Protein AF-A0A7S4I863-F1 (afdb_monomer_lite)

Radius of gyration: 29.03 Å; chains: 1; bounding box: 110×61×67 Å

Foldseek 3Di:
DVVVVCVVVVVLLVVVVVVCPPPDDPVLSVLLVVLVVVLVVLLLVLLLVLLVVLVVVVVVCVVVVNLVPDDQDPQLDSLLSSLLSLVLCLPQLLVQLVVLLVVVLVVQVVDPPGHRLNARSPLFADQDPVPSDTDGDDPVSSVVSSVVSSVSSNVSSVVSVVVSSVVCVVCVNVSSVSSSVLRVPQPDPVSSVVSSCCSVPVVSVVSVSVSVVVVCVVNVVPPVVVVVVVVVVVVVVPPDPPPPPPDDDDDDDDDDDD

Sequence (258 aa):
IQGTECVVIGFLLLAIWYREKPRRHPVQFCADNSKSIVLALTTHSLVIVITAALGDVTNAHCDAGGSGGVSLHPGAQPCDWYLVTFLMDDLVGVPLTLVLYVASARLAARVASLEPLSRVGDYEARRDSATGMQPPSSNGQRVLRWAAQVTHWIGCALVARALETGLLFALLHPLMRVANGLGWWACTSGEVLAKQWINLMVLPIGLDAIQFTVQNYVFDGREWAHDGEQASKRSSANTEPIILETSAASTAAPIAEQ

Secondary structure (DSSP, 8-state):
-HHHHHHHHHHHHHHHHHHHTTSS-HHHHHHHHHHHHHHHHHHHHHHHHHHHHHHHHHHHHHHTTTTTT-PPPTT--HHHHHHHHHHHIIIIIHHHHHHHHHHHHHHHTTSTT------TT--SPPPPTTT---PPPPHHHHHHHHHHHHHHHHHHHHHHHHHHHHHHHHTHHHHHHHHHHHHTT--SHHHHHHHHHIIIIIHHHHHHHHHHHHHHHHHHT-THHHHHHHHHHHHHHT--------------------

pLDDT: mean 74.08, std 15.99, range [38.97, 95.5]

InterPro domains:
  IPR022127 Store-operated calcium entry regulator STIMATE/YPL162C [PF12400] (79-216)
  IPR022127 Store-operated calcium entry regulator STIMATE/YPL162C [PTHR31735] (8-235)

Organism: NCBI:txid72548

Structure (mmCIF, N/CA/C/O backbone):
data_AF-A0A7S4I863-F1
#
_entry.id   AF-A0A7S4I863-F1
#
loop_
_atom_site.group_PDB
_atom_site.id
_atom_site.type_symbol
_atom_site.label_atom_id
_atom_site.label_alt_id
_atom_site.label_comp_id
_atom_site.label_asym_id
_atom_site.label_entity_id
_atom_site.label_seq_id
_atom_site.pdbx_PDB_ins_code
_atom_site.Cartn_x
_atom_site.Cartn_y
_atom_site.Cartn_z
_atom_site.occupancy
_atom_site.B_iso_or_equiv
_atom_site.auth_seq_id
_atom_site.auth_comp_id
_atom_site.auth_asym_id
_atom_site.auth_atom_id
_atom_site.pdbx_PDB_model_num
ATOM 1 N N . ILE A 1 1 ? 9.624 22.096 -2.465 1.00 48.84 1 ILE A N 1
ATOM 2 C CA . ILE A 1 1 ? 9.010 20.756 -2.617 1.00 48.84 1 ILE A CA 1
ATOM 3 C C . ILE A 1 1 ? 8.253 20.386 -1.336 1.00 48.84 1 ILE A C 1
ATOM 5 O O . ILE A 1 1 ? 7.035 20.363 -1.392 1.00 48.84 1 ILE A O 1
ATOM 9 N N . GLN A 1 2 ? 8.905 20.330 -0.165 1.00 44.44 2 GLN A N 1
ATOM 10 C CA . GLN A 1 2 ? 8.240 20.054 1.131 1.00 44.44 2 GLN A CA 1
ATOM 11 C C . GLN A 1 2 ? 7.040 20.965 1.493 1.00 44.44 2 GLN A C 1
ATOM 13 O O . GLN A 1 2 ? 6.123 20.534 2.181 1.00 44.44 2 GLN A O 1
ATOM 18 N N . GLY A 1 3 ? 7.012 22.225 1.038 1.00 48.16 3 GLY A N 1
ATOM 19 C CA . GLY A 1 3 ? 5.908 23.148 1.348 1.00 48.16 3 GLY A CA 1
ATOM 20 C C . GLY A 1 3 ? 4.604 22.860 0.594 1.00 48.16 3 GLY A C 1
ATOM 21 O O . GLY A 1 3 ? 3.525 23.029 1.152 1.00 48.16 3 GLY A O 1
ATOM 22 N N . THR A 1 4 ? 4.682 22.410 -0.659 1.00 51.03 4 THR A N 1
ATOM 23 C CA . THR A 1 4 ? 3.504 22.165 -1.507 1.00 51.03 4 THR A CA 1
ATOM 24 C C . THR A 1 4 ? 2.797 20.863 -1.135 1.00 51.03 4 THR A C 1
ATOM 26 O O . THR A 1 4 ? 1.571 20.806 -1.147 1.00 51.03 4 THR A O 1
ATOM 29 N N . GLU A 1 5 ? 3.555 19.843 -0.734 1.00 53.47 5 GLU A N 1
ATOM 30 C CA . GLU A 1 5 ? 3.038 18.537 -0.300 1.00 53.47 5 GLU A CA 1
ATOM 31 C C . GLU A 1 5 ? 2.184 18.663 0.967 1.00 53.47 5 GLU A C 1
ATOM 33 O O . GLU A 1 5 ? 1.054 18.180 1.007 1.00 53.47 5 GLU A O 1
ATOM 38 N N . CYS A 1 6 ? 2.665 19.414 1.964 1.00 60.03 6 CYS A N 1
ATOM 39 C CA . CYS A 1 6 ? 1.913 19.693 3.188 1.00 60.03 6 CYS A CA 1
ATOM 40 C C . CYS A 1 6 ? 0.589 20.424 2.917 1.00 60.03 6 CYS A C 1
ATOM 42 O O . CYS A 1 6 ? -0.403 20.172 3.599 1.00 60.03 6 CYS A O 1
ATOM 44 N N . VAL A 1 7 ? 0.553 21.311 1.916 1.00 65.06 7 VAL A N 1
ATOM 45 C CA . VAL A 1 7 ? -0.662 22.052 1.540 1.00 65.06 7 VAL A CA 1
ATOM 46 C C . VAL A 1 7 ? -1.674 21.140 0.848 1.00 65.06 7 VAL A C 1
ATOM 48 O O . VAL A 1 7 ? -2.856 21.206 1.175 1.00 65.06 7 VAL A O 1
ATOM 51 N N . VAL A 1 8 ? -1.235 20.263 -0.060 1.00 65.75 8 VAL A 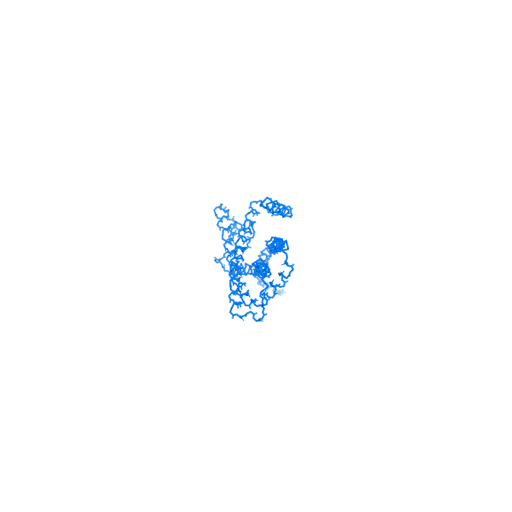N 1
ATOM 52 C CA . VAL A 1 8 ? -2.124 19.309 -0.747 1.00 65.75 8 VAL A CA 1
ATOM 53 C C . VAL A 1 8 ? -2.681 18.279 0.234 1.00 65.75 8 VAL A C 1
ATOM 55 O O . VAL A 1 8 ? -3.893 18.067 0.267 1.00 65.75 8 VAL A O 1
ATOM 58 N N . ILE A 1 9 ? -1.829 17.699 1.085 1.00 65.69 9 ILE A N 1
ATOM 59 C CA . ILE A 1 9 ? -2.253 16.765 2.138 1.00 65.69 9 ILE A CA 1
ATOM 60 C C . ILE A 1 9 ? -3.209 17.470 3.105 1.00 65.69 9 ILE A C 1
ATOM 62 O O . ILE A 1 9 ? -4.282 16.949 3.401 1.00 65.69 9 ILE A O 1
ATOM 66 N N . GLY A 1 10 ? -2.867 18.683 3.550 1.00 69.56 10 GLY A N 1
ATOM 67 C CA . GLY A 1 10 ? -3.720 19.484 4.424 1.00 69.56 10 GLY A CA 1
ATOM 68 C C . GLY A 1 10 ? -5.087 19.778 3.805 1.00 69.56 10 GLY A C 1
ATOM 69 O O . GLY A 1 10 ? -6.104 19.624 4.475 1.00 69.56 10 GLY A O 1
ATOM 70 N N . PHE A 1 11 ? -5.133 20.136 2.519 1.00 73.88 11 PHE A N 1
ATOM 71 C CA . PHE A 1 11 ? -6.377 20.395 1.797 1.00 73.88 11 PHE A CA 1
ATOM 72 C C . PHE A 1 11 ? -7.223 19.129 1.617 1.00 73.88 11 PHE A C 1
ATOM 74 O O . PHE A 1 11 ? -8.431 19.175 1.840 1.00 73.88 11 PHE A O 1
ATOM 81 N N . LEU A 1 12 ? -6.608 17.992 1.276 1.00 67.69 12 LEU A N 1
ATOM 82 C CA . LEU A 1 12 ? -7.297 16.703 1.167 1.00 67.69 12 LEU A CA 1
ATOM 83 C C . LEU A 1 12 ? -7.882 16.264 2.511 1.00 67.69 12 LEU A C 1
ATOM 85 O O . LEU A 1 12 ? -9.059 15.916 2.575 1.00 67.69 12 LEU A O 1
ATOM 89 N N . LEU A 1 13 ? -7.107 16.356 3.596 1.00 68.31 13 LEU A N 1
ATOM 90 C CA . LEU A 1 13 ? -7.588 16.060 4.947 1.00 68.31 13 LEU A CA 1
ATOM 91 C C . LEU A 1 13 ? -8.742 16.986 5.348 1.00 68.31 13 LEU A C 1
ATOM 93 O O . LEU A 1 13 ? -9.721 16.527 5.933 1.00 68.31 13 LEU A O 1
ATOM 97 N N . LEU A 1 14 ? -8.666 18.273 4.993 1.00 70.19 14 LEU A N 1
ATOM 98 C CA . LEU A 1 14 ? -9.734 19.238 5.252 1.00 70.19 14 LEU A CA 1
ATOM 99 C C . LEU A 1 14 ? -10.999 18.927 4.435 1.00 70.19 14 LEU A C 1
ATOM 101 O O . LEU A 1 14 ? -12.107 19.034 4.958 1.00 70.19 14 LEU A O 1
ATOM 105 N N . ALA A 1 15 ? -10.847 18.524 3.172 1.00 71.00 15 ALA A N 1
ATOM 106 C CA . ALA A 1 15 ? -11.950 18.150 2.291 1.00 71.00 15 ALA A CA 1
ATOM 107 C C . ALA A 1 15 ? -12.639 16.858 2.757 1.00 71.00 15 ALA A C 1
ATOM 109 O O . ALA A 1 15 ? -13.870 16.801 2.798 1.00 71.00 15 ALA A O 1
ATOM 110 N N . ILE A 1 16 ? -11.862 15.850 3.169 1.00 68.06 16 ILE A N 1
ATOM 111 C CA . ILE A 1 16 ? -12.370 14.612 3.779 1.00 68.06 16 ILE A CA 1
ATOM 112 C C . ILE A 1 16 ? -13.119 14.949 5.071 1.00 68.06 16 ILE A C 1
ATOM 114 O O . ILE A 1 16 ? -14.281 14.578 5.221 1.00 68.06 16 ILE A O 1
ATOM 118 N N . TRP A 1 17 ? -12.510 15.743 5.955 1.00 66.19 17 TRP A N 1
ATOM 119 C CA . TRP A 1 17 ? -13.142 16.205 7.192 1.00 66.19 17 TRP A CA 1
ATOM 120 C C . TRP A 1 17 ? -14.466 16.939 6.943 1.00 66.19 17 TRP A C 1
ATOM 122 O O . TRP A 1 17 ? -15.450 16.724 7.653 1.00 66.19 17 TRP A O 1
ATOM 132 N N . TYR A 1 18 ? -14.516 17.797 5.922 1.00 68.56 18 TYR A N 1
ATOM 133 C CA . TYR A 1 18 ? -15.726 18.538 5.577 1.00 68.56 18 TYR A CA 1
ATOM 134 C C . TYR A 1 18 ? -16.838 17.621 5.049 1.00 68.56 18 TYR A C 1
ATOM 136 O O . TYR A 1 18 ? -18.003 17.847 5.370 1.00 68.56 18 TYR A O 1
ATOM 144 N N . ARG A 1 19 ? -16.500 16.561 4.298 1.00 66.69 19 ARG A N 1
ATOM 145 C CA . ARG A 1 19 ? -17.476 15.548 3.853 1.00 66.69 19 ARG A CA 1
ATOM 146 C C . ARG A 1 19 ? -17.923 14.603 4.968 1.00 66.69 19 ARG A C 1
ATOM 148 O O . ARG A 1 19 ? -19.040 14.100 4.899 1.00 66.69 19 ARG A O 1
ATOM 155 N N . GLU A 1 20 ? -17.086 14.359 5.973 1.00 60.72 20 GLU A N 1
ATOM 156 C CA . GLU A 1 20 ? -17.402 13.447 7.079 1.00 60.72 20 GLU A CA 1
ATOM 157 C C . GLU A 1 20 ? -18.235 14.089 8.203 1.00 60.72 20 GLU A C 1
ATOM 159 O O . GLU A 1 20 ? -18.825 13.367 9.012 1.00 60.72 20 GLU A O 1
ATOM 164 N N . LYS A 1 21 ? -18.358 15.423 8.281 1.00 52.28 21 LYS A N 1
ATOM 165 C CA . LYS A 1 21 ? -19.246 16.059 9.273 1.00 52.28 21 LYS A CA 1
ATOM 166 C C . LYS A 1 21 ? -20.723 15.740 8.974 1.00 52.28 21 LYS A C 1
ATOM 168 O O . LYS A 1 21 ? -21.161 15.981 7.852 1.00 52.28 21 LYS A O 1
ATOM 173 N N . PRO A 1 22 ? -21.516 15.248 9.956 1.00 50.59 22 PRO A N 1
ATOM 174 C CA . PRO A 1 22 ? -21.317 15.337 11.413 1.00 50.59 22 PRO A CA 1
ATOM 175 C C . PRO A 1 22 ? -20.879 14.028 12.124 1.00 50.59 22 PRO A C 1
ATOM 177 O O . PRO A 1 22 ? -21.170 13.858 13.304 1.00 50.59 22 PRO A O 1
ATOM 180 N N . ARG A 1 23 ? -20.216 13.073 11.458 1.00 60.78 23 ARG A N 1
ATOM 181 C CA . ARG A 1 23 ? -20.154 11.672 11.930 1.00 60.78 23 ARG A CA 1
ATOM 182 C C . ARG A 1 23 ? -19.103 11.308 12.995 1.00 60.78 23 ARG A C 1
ATOM 184 O O . ARG A 1 23 ? -19.318 10.308 13.674 1.00 60.78 23 ARG A O 1
ATOM 191 N N . ARG A 1 24 ? -17.984 12.032 13.168 1.00 65.12 24 ARG A N 1
ATOM 192 C CA . ARG A 1 24 ? -16.883 11.620 14.084 1.00 65.12 24 ARG A CA 1
ATOM 193 C C . ARG A 1 24 ? -16.336 12.766 14.942 1.00 65.12 24 ARG A C 1
ATOM 195 O O . ARG A 1 24 ? -16.217 13.900 14.480 1.00 65.12 24 ARG A O 1
ATOM 202 N N . HIS A 1 25 ? -15.967 12.467 16.194 1.00 76.88 25 HIS A N 1
ATOM 203 C CA . HIS A 1 25 ? -15.313 13.436 17.084 1.00 76.88 25 HIS A CA 1
ATOM 204 C C . HIS A 1 25 ? -13.873 13.722 16.599 1.00 76.88 25 HIS A C 1
ATOM 206 O O . HIS A 1 25 ? -13.193 12.778 16.186 1.00 76.88 25 HIS A O 1
ATOM 212 N N . PRO A 1 26 ? -13.351 14.966 16.692 1.00 76.81 26 PRO A N 1
ATOM 213 C CA . PRO A 1 26 ? -12.028 15.325 16.160 1.00 76.81 26 PRO A CA 1
ATOM 214 C C . PRO A 1 26 ? -10.889 14.412 16.627 1.00 76.81 26 PRO A C 1
ATOM 216 O O . PRO A 1 26 ? -10.020 14.041 15.849 1.00 76.81 26 PRO A O 1
ATOM 219 N N . VAL A 1 27 ? -10.920 13.996 17.896 1.00 79.06 27 VAL A N 1
ATOM 220 C CA . VAL A 1 27 ? -9.897 13.108 18.475 1.00 79.06 27 VAL A CA 1
ATOM 221 C C . VAL A 1 27 ? -9.907 11.720 17.825 1.00 79.06 27 VAL A C 1
ATOM 223 O O . VAL A 1 27 ? -8.843 11.183 17.534 1.00 79.06 27 VAL A O 1
ATOM 226 N N . GLN A 1 28 ? -11.089 11.151 17.566 1.00 76.44 28 GLN A N 1
ATOM 227 C CA . GLN A 1 28 ? -11.211 9.851 16.897 1.00 76.44 28 GLN A CA 1
ATOM 228 C C . GLN A 1 28 ? -10.751 9.949 15.446 1.00 76.44 28 GLN A C 1
ATOM 230 O O . GLN A 1 28 ? -9.980 9.111 15.000 1.00 76.44 28 GLN A O 1
ATOM 235 N N . PHE A 1 29 ? -11.142 11.022 14.754 1.00 78.25 29 PHE A N 1
ATOM 236 C CA . PHE A 1 29 ? -10.685 11.295 13.397 1.00 78.25 29 PHE A CA 1
ATOM 237 C C . PHE A 1 29 ? -9.157 11.369 13.321 1.00 78.25 29 PHE A C 1
ATOM 239 O O . PHE A 1 29 ? -8.556 10.670 12.510 1.00 78.25 29 PHE A O 1
ATOM 246 N N . CYS A 1 30 ? -8.506 12.144 14.194 1.00 81.75 30 CYS A N 1
ATOM 247 C CA . CYS A 1 30 ? -7.044 12.207 14.234 1.00 81.75 30 CYS A CA 1
ATOM 248 C C . CYS A 1 30 ? -6.416 10.840 14.535 1.00 81.75 30 CYS A C 1
ATOM 250 O O . CYS A 1 30 ? -5.430 10.468 13.903 1.00 81.75 30 CYS A O 1
ATOM 252 N N . ALA A 1 31 ? -6.986 10.086 15.478 1.00 82.50 31 ALA A N 1
ATOM 253 C CA . ALA A 1 31 ? -6.484 8.771 15.852 1.00 82.50 31 ALA A CA 1
ATOM 254 C C . ALA A 1 31 ? -6.656 7.726 14.738 1.00 82.50 31 ALA A C 1
ATOM 256 O O . ALA A 1 31 ? -5.796 6.869 14.594 1.00 82.50 31 ALA A O 1
ATOM 257 N N . ASP A 1 32 ? -7.725 7.778 13.944 1.00 78.19 32 ASP A N 1
ATOM 258 C CA . ASP A 1 32 ? -7.927 6.868 12.813 1.00 78.19 32 ASP A CA 1
ATOM 259 C C . ASP A 1 32 ? -7.026 7.239 11.628 1.00 78.19 32 ASP A C 1
ATOM 261 O O . ASP A 1 32 ? -6.348 6.372 11.079 1.00 78.19 32 ASP A O 1
ATOM 265 N N . ASN A 1 33 ? -6.921 8.531 11.299 1.00 80.56 33 ASN A N 1
ATOM 266 C CA . ASN A 1 33 ? -6.020 9.002 10.244 1.00 80.56 33 ASN A CA 1
ATOM 267 C C . ASN A 1 33 ? -4.548 8.729 10.579 1.00 80.56 33 ASN A C 1
ATOM 269 O O . ASN A 1 33 ? -3.763 8.423 9.683 1.00 80.56 33 ASN A O 1
ATOM 273 N N . SER A 1 34 ? -4.155 8.777 11.857 1.00 84.44 34 SER A N 1
ATOM 274 C CA . SER A 1 34 ? -2.783 8.438 12.241 1.00 84.44 34 SER A CA 1
ATOM 275 C C . SER A 1 34 ? -2.441 6.968 11.975 1.00 84.44 34 SER A C 1
ATOM 277 O O . SER A 1 34 ? -1.302 6.684 11.613 1.00 84.44 34 SER A O 1
ATOM 279 N N . LYS A 1 35 ? -3.407 6.037 12.054 1.00 84.25 35 LYS A N 1
ATOM 280 C CA . LYS A 1 35 ? -3.190 4.627 11.663 1.00 84.25 35 LYS A CA 1
ATOM 281 C C . LYS A 1 35 ? -2.897 4.522 10.173 1.00 84.25 35 LYS A C 1
ATOM 283 O O . LYS A 1 35 ? -1.951 3.841 9.788 1.00 84.25 35 LYS A O 1
ATOM 288 N N . SER A 1 36 ? -3.677 5.230 9.358 1.00 80.75 36 SER A N 1
ATOM 289 C CA . SER A 1 36 ? -3.503 5.291 7.906 1.00 80.75 36 SER A CA 1
ATOM 290 C C . SER A 1 36 ? -2.137 5.858 7.522 1.00 80.75 36 SER A C 1
ATOM 292 O O . SER A 1 36 ? -1.472 5.305 6.653 1.00 80.75 36 SER A O 1
ATOM 294 N N . ILE A 1 37 ? -1.671 6.900 8.221 1.00 83.19 37 ILE A N 1
ATOM 295 C CA . ILE A 1 37 ? -0.328 7.467 8.025 1.00 83.19 37 ILE A CA 1
ATOM 296 C C . ILE A 1 37 ? 0.756 6.445 8.383 1.00 83.19 37 ILE A C 1
ATOM 298 O O . ILE A 1 37 ? 1.669 6.222 7.594 1.00 83.19 37 ILE A O 1
ATOM 302 N N . VAL A 1 38 ? 0.664 5.801 9.553 1.00 87.81 38 VAL A N 1
ATOM 303 C CA . VAL A 1 38 ? 1.650 4.792 9.982 1.00 87.81 38 VAL A CA 1
ATOM 304 C C . VAL A 1 38 ? 1.704 3.625 8.994 1.00 87.81 38 VAL A C 1
ATOM 306 O O . VAL A 1 38 ? 2.787 3.155 8.640 1.00 87.81 38 VAL A O 1
ATOM 309 N N . LEU A 1 39 ? 0.545 3.174 8.515 1.00 85.25 39 LEU A N 1
ATOM 310 C CA . LEU A 1 39 ? 0.458 2.134 7.501 1.00 85.25 39 LEU A CA 1
ATOM 311 C C . LEU A 1 39 ? 1.095 2.566 6.180 1.00 85.25 39 LEU A C 1
ATOM 313 O O . LEU A 1 39 ? 1.881 1.802 5.622 1.00 85.25 39 LEU A O 1
ATOM 317 N N . ALA A 1 40 ? 0.769 3.763 5.687 1.00 82.62 40 ALA A N 1
ATOM 318 C CA . ALA A 1 40 ? 1.332 4.296 4.453 1.00 82.62 40 ALA A CA 1
ATOM 319 C C . ALA A 1 40 ? 2.860 4.361 4.554 1.00 82.62 40 ALA A C 1
ATOM 321 O O . ALA A 1 40 ? 3.553 3.783 3.728 1.00 82.62 40 ALA A O 1
ATOM 322 N N . LEU A 1 41 ? 3.401 4.932 5.635 1.00 85.38 41 LEU A N 1
ATOM 323 C CA . LEU A 1 41 ? 4.849 4.970 5.868 1.00 85.38 41 LEU A CA 1
ATOM 324 C C . LEU A 1 41 ? 5.478 3.571 5.869 1.00 85.38 41 LEU A C 1
ATOM 326 O O . LEU A 1 41 ? 6.536 3.367 5.276 1.00 85.38 41 LEU A O 1
ATOM 330 N N . THR A 1 42 ? 4.824 2.602 6.512 1.00 87.62 42 THR A N 1
ATOM 331 C CA . THR A 1 42 ? 5.318 1.220 6.586 1.00 87.62 42 THR A CA 1
ATOM 332 C C . THR A 1 42 ? 5.322 0.554 5.210 1.00 87.62 42 THR A C 1
ATOM 334 O O . THR A 1 42 ? 6.330 -0.012 4.799 1.00 87.62 42 THR A O 1
ATOM 337 N N . THR A 1 43 ? 4.206 0.630 4.488 1.00 85.88 43 THR A N 1
ATOM 338 C CA . THR A 1 43 ? 4.031 -0.012 3.176 1.00 85.88 43 THR A CA 1
ATOM 339 C C . THR A 1 43 ? 4.924 0.618 2.116 1.00 85.88 43 THR A C 1
ATOM 341 O O . THR A 1 43 ? 5.654 -0.107 1.451 1.00 85.88 43 THR A O 1
ATOM 344 N N . HIS A 1 44 ? 4.997 1.948 2.048 1.00 83.38 44 HIS A N 1
ATOM 345 C CA . HIS A 1 44 ? 5.908 2.651 1.142 1.00 83.38 44 HIS A CA 1
ATOM 346 C C . HIS A 1 44 ? 7.378 2.313 1.416 1.00 83.38 44 HIS A C 1
ATOM 348 O O . HIS A 1 44 ? 8.140 2.063 0.484 1.00 83.38 44 HIS A O 1
ATOM 354 N N . SER A 1 45 ? 7.781 2.226 2.689 1.00 86.50 45 SER A N 1
ATOM 355 C CA . SER A 1 45 ? 9.147 1.809 3.044 1.00 86.50 45 SER A CA 1
ATOM 356 C C . SER A 1 45 ? 9.450 0.384 2.569 1.00 86.50 45 SER A C 1
ATOM 358 O O . SER A 1 45 ? 10.538 0.123 2.058 1.00 86.50 45 SER A O 1
ATOM 360 N N . LEU A 1 46 ? 8.488 -0.535 2.697 1.00 87.38 46 LEU A N 1
ATOM 361 C CA . LEU A 1 46 ? 8.627 -1.906 2.203 1.00 87.38 46 LEU A CA 1
ATOM 362 C C . LEU A 1 46 ? 8.710 -1.953 0.677 1.00 87.38 46 LEU A C 1
ATOM 364 O O . LEU A 1 46 ? 9.584 -2.640 0.160 1.00 87.38 46 LEU A O 1
ATOM 368 N N . VAL A 1 47 ? 7.870 -1.198 -0.035 1.00 86.69 47 VAL A N 1
ATOM 369 C CA . VAL A 1 47 ? 7.907 -1.098 -1.503 1.00 86.69 47 VAL A CA 1
ATOM 370 C C . VAL A 1 47 ? 9.275 -0.623 -1.978 1.00 86.69 47 VAL A C 1
ATOM 372 O O . VAL A 1 47 ? 9.822 -1.205 -2.911 1.00 86.69 47 VAL A O 1
ATOM 375 N N . ILE A 1 48 ? 9.871 0.376 -1.320 1.00 85.25 48 ILE A N 1
ATOM 376 C CA . ILE A 1 48 ? 11.222 0.858 -1.647 1.00 85.25 48 ILE A CA 1
ATOM 377 C C . ILE A 1 48 ? 12.256 -0.265 -1.482 1.00 85.25 48 ILE A C 1
ATOM 379 O O . ILE A 1 48 ? 13.063 -0.494 -2.384 1.00 85.25 48 ILE A O 1
ATOM 383 N N . VAL A 1 49 ? 12.221 -0.987 -0.358 1.00 88.31 49 VAL A N 1
ATOM 384 C CA . VAL A 1 49 ? 13.154 -2.093 -0.081 1.00 88.31 49 VAL A CA 1
ATOM 385 C C . VAL A 1 49 ? 12.979 -3.239 -1.081 1.00 88.31 49 VAL A C 1
ATOM 387 O O . VAL A 1 49 ? 13.965 -3.730 -1.629 1.00 88.31 49 VAL A O 1
ATOM 390 N N . ILE A 1 50 ? 11.736 -3.642 -1.357 1.00 87.81 50 ILE A N 1
ATOM 391 C CA . ILE A 1 50 ? 11.404 -4.700 -2.321 1.00 87.81 50 ILE A CA 1
ATOM 392 C C . ILE A 1 50 ? 11.841 -4.290 -3.729 1.00 87.81 50 ILE A C 1
ATOM 394 O O . ILE A 1 50 ? 12.453 -5.090 -4.429 1.00 87.81 50 ILE A O 1
ATOM 398 N N . THR A 1 51 ? 11.596 -3.039 -4.123 1.00 85.50 51 THR A N 1
ATOM 399 C CA . THR A 1 51 ? 12.018 -2.493 -5.420 1.00 85.50 51 THR A CA 1
ATOM 400 C C . THR A 1 51 ? 13.535 -2.557 -5.578 1.00 85.50 51 THR A C 1
ATOM 402 O O . THR A 1 51 ? 14.019 -2.998 -6.618 1.00 85.50 51 THR A O 1
ATOM 405 N N . ALA A 1 52 ? 14.291 -2.141 -4.556 1.00 84.88 52 ALA A N 1
ATOM 406 C CA . ALA A 1 52 ? 15.750 -2.201 -4.587 1.00 84.88 52 ALA A CA 1
ATOM 407 C C . ALA A 1 52 ? 16.245 -3.649 -4.740 1.00 84.88 52 ALA A C 1
ATOM 409 O O . ALA A 1 52 ? 17.033 -3.939 -5.638 1.00 84.88 52 ALA A O 1
ATOM 410 N N . ALA A 1 53 ? 15.703 -4.572 -3.938 1.00 85.62 53 ALA A N 1
ATOM 411 C CA . ALA A 1 53 ? 16.052 -5.989 -4.010 1.00 85.62 53 ALA A CA 1
ATOM 412 C C . ALA A 1 53 ? 15.685 -6.624 -5.365 1.00 85.62 53 ALA A C 1
ATOM 414 O O . ALA A 1 53 ? 16.465 -7.395 -5.921 1.00 85.62 53 ALA A O 1
ATOM 415 N N . LEU A 1 54 ? 14.517 -6.292 -5.927 1.00 83.06 54 LEU A N 1
ATOM 416 C CA . LEU A 1 54 ? 14.103 -6.752 -7.255 1.00 83.06 54 LEU A CA 1
ATOM 417 C C . LEU A 1 54 ? 15.003 -6.196 -8.355 1.00 83.06 54 LEU A C 1
ATOM 419 O O . LEU A 1 54 ? 15.317 -6.926 -9.293 1.00 83.06 54 LEU A O 1
ATOM 423 N N . GLY A 1 55 ? 15.440 -4.942 -8.240 1.00 79.00 55 GLY A N 1
ATOM 424 C CA . GLY A 1 55 ? 16.409 -4.346 -9.154 1.00 79.00 55 GLY A CA 1
ATOM 425 C C . GLY A 1 55 ? 17.711 -5.145 -9.190 1.00 79.00 55 GLY A C 1
ATOM 426 O O . GLY A 1 55 ? 18.147 -5.556 -10.266 1.00 79.00 55 GLY A O 1
ATOM 427 N N . ASP A 1 56 ? 18.274 -5.448 -8.020 1.00 82.44 56 ASP A N 1
ATOM 428 C CA . ASP A 1 56 ? 19.505 -6.235 -7.898 1.00 82.44 56 ASP A CA 1
ATOM 429 C C . ASP A 1 56 ? 19.344 -7.650 -8.471 1.00 82.44 56 ASP A C 1
ATOM 431 O O . ASP A 1 56 ? 20.179 -8.104 -9.258 1.00 82.44 56 ASP A O 1
ATOM 435 N N . VAL A 1 57 ? 18.242 -8.336 -8.144 1.00 83.38 57 VAL A N 1
ATOM 436 C CA . VAL A 1 57 ? 17.960 -9.682 -8.672 1.00 83.38 57 VAL A CA 1
ATOM 437 C C . VAL A 1 57 ? 17.760 -9.658 -10.186 1.00 83.38 57 VAL A C 1
ATOM 439 O O . VAL A 1 57 ? 18.267 -10.534 -10.883 1.00 83.38 57 VAL A O 1
ATOM 442 N N . THR A 1 58 ? 17.056 -8.658 -10.716 1.00 80.25 58 THR A N 1
ATOM 443 C CA . THR A 1 58 ? 16.818 -8.534 -12.160 1.00 80.25 58 THR A CA 1
ATOM 444 C C . THR A 1 58 ? 18.125 -8.302 -12.909 1.00 80.25 58 THR A C 1
ATOM 446 O O . THR A 1 58 ? 18.348 -8.937 -13.940 1.00 80.25 58 THR A O 1
ATOM 449 N N . ASN A 1 59 ? 19.000 -7.437 -12.389 1.00 77.81 59 ASN A N 1
ATOM 450 C CA . ASN A 1 59 ? 20.316 -7.186 -12.973 1.00 77.81 59 ASN A CA 1
ATOM 451 C C . ASN A 1 59 ? 21.154 -8.469 -12.992 1.00 77.81 59 ASN A C 1
ATOM 453 O O . ASN A 1 59 ? 21.607 -8.884 -14.056 1.00 77.81 59 ASN A O 1
ATOM 457 N N . ALA A 1 60 ? 21.248 -9.168 -11.856 1.00 80.75 60 ALA A N 1
ATOM 458 C CA . ALA A 1 60 ? 21.967 -10.437 -11.768 1.00 80.75 60 ALA A CA 1
ATOM 459 C C . ALA A 1 60 ? 21.402 -11.507 -12.724 1.00 80.75 60 ALA A C 1
ATOM 461 O O . ALA A 1 60 ? 22.154 -12.249 -13.357 1.00 80.75 60 ALA A O 1
ATOM 462 N N . HIS A 1 61 ? 20.075 -11.574 -12.869 1.00 79.81 61 HIS A N 1
ATOM 463 C CA . HIS A 1 61 ? 19.406 -12.502 -13.785 1.00 79.81 61 HIS A CA 1
ATOM 464 C C . HIS A 1 61 ? 19.682 -12.173 -15.258 1.00 79.81 61 HIS A C 1
ATOM 466 O O . HIS A 1 61 ? 19.834 -13.078 -16.081 1.00 79.81 61 HIS A O 1
ATOM 472 N N . CYS A 1 62 ? 19.779 -10.886 -15.602 1.00 76.25 62 CYS A N 1
ATOM 473 C CA . CYS A 1 62 ? 20.157 -10.443 -16.943 1.00 76.25 62 CYS A CA 1
ATOM 474 C C . CYS A 1 62 ? 21.626 -10.746 -17.252 1.00 76.25 62 CYS A C 1
ATOM 476 O O . CYS A 1 62 ? 21.910 -11.273 -18.329 1.00 76.25 62 CYS A O 1
ATOM 478 N N . ASP A 1 63 ? 22.529 -10.491 -16.305 1.00 78.56 63 ASP A N 1
ATOM 479 C CA . ASP A 1 63 ? 23.965 -10.764 -16.444 1.00 78.56 63 ASP A CA 1
ATOM 480 C C . ASP A 1 63 ? 24.248 -12.262 -16.623 1.00 78.56 63 ASP A C 1
ATOM 482 O O . ASP A 1 63 ? 25.127 -12.654 -17.390 1.00 78.56 63 ASP A O 1
ATOM 486 N N . ALA A 1 64 ? 23.449 -13.121 -15.984 1.00 79.12 64 ALA A N 1
ATOM 487 C CA . ALA A 1 64 ? 23.513 -14.572 -16.149 1.00 79.12 64 ALA A CA 1
ATOM 488 C C . ALA A 1 64 ? 22.941 -15.079 -17.494 1.00 79.12 64 ALA A C 1
ATOM 490 O O . ALA A 1 64 ? 22.871 -16.289 -17.715 1.00 79.12 64 ALA A O 1
ATOM 491 N N . GLY A 1 65 ? 22.488 -14.190 -18.387 1.00 74.31 65 GLY A N 1
ATOM 492 C CA . GLY A 1 65 ? 21.836 -14.553 -19.652 1.00 74.31 65 GLY A CA 1
ATOM 493 C C . GLY A 1 65 ? 20.419 -15.117 -19.480 1.00 74.31 65 GLY A C 1
ATOM 494 O O . GLY A 1 65 ? 19.816 -15.596 -20.441 1.00 74.31 65 GLY A O 1
ATOM 495 N N . GLY A 1 66 ? 19.865 -15.045 -18.267 1.00 70.81 66 GLY A N 1
ATOM 496 C CA . GLY A 1 66 ? 18.554 -15.576 -17.905 1.00 70.81 66 GLY A CA 1
ATOM 497 C C . GLY A 1 66 ? 17.380 -14.738 -18.405 1.00 70.81 66 GLY A C 1
ATOM 498 O O . GLY A 1 66 ? 16.239 -15.162 -18.268 1.00 70.81 66 GLY A O 1
ATOM 499 N N . SER A 1 67 ? 17.618 -13.578 -19.026 1.00 66.12 67 SER A N 1
ATOM 500 C CA . SER A 1 67 ? 16.569 -12.622 -19.412 1.00 66.12 67 SER A CA 1
ATOM 501 C C . SER A 1 67 ? 15.598 -13.116 -20.496 1.00 66.12 67 SER A C 1
ATOM 503 O O . SER A 1 67 ? 14.627 -12.426 -20.814 1.00 66.12 67 SER A O 1
ATOM 505 N N . GLY A 1 68 ? 15.824 -14.302 -21.073 1.00 63.69 68 GLY A N 1
ATOM 506 C CA . GLY A 1 68 ? 14.957 -14.874 -22.105 1.00 63.69 68 GLY A CA 1
ATOM 507 C C . GLY A 1 68 ? 14.902 -14.016 -23.373 1.00 63.69 68 GLY A C 1
ATOM 508 O O . GLY A 1 68 ? 13.856 -13.935 -24.015 1.00 63.69 68 GLY A O 1
ATOM 509 N N . GLY A 1 69 ? 16.004 -13.327 -23.694 1.00 61.06 69 GLY A N 1
ATOM 510 C CA . GLY A 1 69 ? 16.105 -12.414 -24.837 1.00 61.06 69 GLY A CA 1
ATOM 511 C C . GLY A 1 69 ? 15.586 -10.997 -24.573 1.00 61.06 69 GLY A C 1
ATOM 512 O O . GLY A 1 69 ? 15.530 -10.191 -25.498 1.00 61.06 69 GLY A O 1
ATOM 513 N N . VAL A 1 70 ? 15.209 -10.668 -23.332 1.00 59.72 70 VAL A N 1
ATOM 514 C CA . VAL A 1 70 ? 14.833 -9.304 -22.945 1.00 59.72 70 VAL A CA 1
ATOM 515 C C . VAL A 1 70 ? 16.088 -8.547 -22.520 1.00 59.72 70 VAL A C 1
ATOM 517 O O . VAL A 1 70 ? 16.558 -8.685 -21.394 1.00 59.72 70 VAL A O 1
ATOM 520 N N . SER A 1 71 ? 16.641 -7.726 -23.407 1.00 61.34 71 SER A N 1
ATOM 521 C CA . SER A 1 71 ? 17.639 -6.733 -23.003 1.00 61.34 71 SER A CA 1
ATOM 522 C C . SER A 1 71 ? 16.921 -5.627 -22.237 1.00 61.34 71 SER A C 1
ATOM 524 O O . SER A 1 71 ? 16.023 -4.986 -22.787 1.00 61.34 71 SER A O 1
ATOM 526 N N . LEU A 1 72 ? 17.271 -5.416 -20.965 1.00 61.22 72 LEU A N 1
ATOM 527 C CA . LEU A 1 72 ? 16.824 -4.223 -20.247 1.00 61.22 72 LEU A CA 1
ATOM 528 C C . LEU A 1 72 ? 17.253 -3.006 -21.060 1.00 61.22 72 LEU A C 1
ATOM 530 O O . LEU A 1 72 ? 18.406 -2.914 -21.490 1.00 61.22 72 LEU A O 1
ATOM 534 N N . HIS A 1 73 ? 16.322 -2.082 -21.300 1.00 59.25 73 HIS A N 1
ATOM 535 C CA . HIS A 1 73 ? 16.715 -0.816 -21.898 1.00 59.25 73 HIS A CA 1
ATOM 536 C C . HIS A 1 73 ? 17.763 -0.196 -20.961 1.00 59.25 73 HIS A C 1
ATOM 538 O O . HIS A 1 73 ? 17.539 -0.199 -19.750 1.00 59.25 73 HIS A O 1
ATOM 544 N N . PRO A 1 74 ? 18.860 0.402 -21.451 1.00 53.44 74 PRO A N 1
ATOM 545 C CA . PRO A 1 74 ? 19.820 1.103 -20.588 1.00 53.44 74 PRO A CA 1
ATOM 546 C C . PRO A 1 74 ? 19.196 2.264 -19.775 1.00 53.44 74 PRO A C 1
ATOM 548 O O . PRO A 1 74 ? 19.872 2.891 -18.966 1.00 53.44 74 PRO A O 1
ATOM 551 N N . GLY A 1 75 ? 17.900 2.546 -19.981 1.00 48.66 75 GLY A N 1
ATOM 552 C CA . GLY A 1 75 ? 17.072 3.489 -19.229 1.00 48.66 75 GLY A CA 1
ATOM 553 C C . GLY A 1 75 ? 15.871 2.863 -18.501 1.00 48.66 75 GLY A C 1
ATOM 554 O O . GLY A 1 75 ? 15.006 3.621 -18.060 1.00 48.66 75 GLY A O 1
ATOM 555 N N . ALA A 1 76 ? 15.795 1.529 -18.377 1.00 55.56 76 ALA A N 1
ATOM 556 C CA . ALA A 1 76 ? 14.917 0.855 -17.418 1.00 55.56 76 ALA A CA 1
ATOM 557 C C . ALA A 1 76 ? 15.466 1.162 -16.022 1.00 55.56 76 ALA A C 1
ATOM 559 O O . ALA A 1 76 ? 16.312 0.458 -15.472 1.00 55.56 76 ALA A O 1
ATOM 560 N N . GLN A 1 77 ? 15.092 2.334 -15.528 1.00 66.38 77 GLN A N 1
ATOM 561 C CA . GLN A 1 77 ? 15.663 2.911 -14.328 1.00 66.38 77 GLN A CA 1
ATOM 562 C C . GLN A 1 77 ? 14.949 2.328 -13.105 1.00 66.38 77 GLN A C 1
ATOM 564 O O . GLN A 1 77 ? 13.807 1.879 -13.213 1.00 66.38 77 GLN A O 1
ATOM 569 N N . PRO A 1 78 ? 15.562 2.382 -11.913 1.00 73.75 78 PRO A N 1
ATOM 570 C CA . PRO A 1 78 ? 14.910 1.994 -10.660 1.00 73.75 78 PRO A CA 1
ATOM 571 C C . PRO A 1 78 ? 13.505 2.598 -10.465 1.00 73.75 78 PRO A C 1
ATOM 573 O O . PRO A 1 78 ? 12.666 2.000 -9.800 1.00 73.75 78 PRO A O 1
ATOM 576 N N . CYS A 1 79 ? 13.210 3.748 -11.089 1.00 77.81 79 CYS A N 1
ATOM 577 C CA . CYS A 1 79 ? 11.884 4.369 -11.073 1.00 77.81 79 CYS A CA 1
ATOM 578 C C . CYS A 1 79 ? 10.798 3.606 -11.860 1.00 77.81 79 CYS A C 1
ATOM 580 O O . CYS A 1 79 ? 9.620 3.759 -11.547 1.00 77.81 79 CYS A O 1
ATOM 582 N N . ASP A 1 80 ? 11.149 2.790 -12.860 1.00 83.81 80 ASP A N 1
ATOM 583 C CA . ASP A 1 80 ? 10.196 1.924 -13.570 1.00 83.81 80 ASP A CA 1
ATOM 584 C C . ASP A 1 80 ? 9.805 0.733 -12.708 1.00 83.81 80 ASP A C 1
ATOM 586 O O . ASP A 1 80 ? 8.624 0.428 -12.556 1.00 83.81 80 ASP A O 1
ATOM 590 N N . TRP A 1 81 ? 10.802 0.098 -12.090 1.00 84.94 81 TRP A N 1
ATOM 591 C CA . TRP A 1 81 ? 10.579 -0.983 -11.135 1.00 84.94 81 TRP A CA 1
ATOM 592 C C . TRP A 1 81 ? 9.818 -0.513 -9.904 1.00 84.94 81 TRP A C 1
ATOM 594 O O . TRP A 1 81 ? 8.960 -1.247 -9.417 1.00 84.94 81 TRP A O 1
ATOM 604 N N . TYR A 1 82 ? 10.071 0.714 -9.445 1.00 86.75 82 TYR A N 1
ATOM 605 C CA . TYR A 1 82 ? 9.274 1.324 -8.387 1.00 86.75 82 TYR A CA 1
ATOM 606 C C . TYR A 1 82 ? 7.807 1.421 -8.798 1.00 86.75 82 TYR A C 1
ATOM 608 O O . TYR A 1 82 ? 6.950 0.950 -8.061 1.00 86.75 82 TYR A O 1
ATOM 616 N N . LEU A 1 83 ? 7.511 1.957 -9.988 1.00 87.62 83 LEU A N 1
ATOM 617 C CA . LEU A 1 83 ? 6.131 2.071 -10.457 1.00 87.62 83 LEU A CA 1
ATOM 618 C C . LEU A 1 83 ? 5.468 0.697 -10.621 1.00 87.62 83 LEU A C 1
ATOM 620 O O . LEU A 1 83 ? 4.320 0.532 -10.230 1.00 87.62 83 LEU A O 1
ATOM 624 N N . VAL A 1 84 ? 6.172 -0.301 -11.162 1.00 89.94 84 VAL A N 1
ATOM 625 C CA . VAL A 1 84 ? 5.635 -1.668 -11.291 1.00 89.94 84 VAL A CA 1
ATOM 626 C C . VAL A 1 84 ? 5.335 -2.277 -9.925 1.00 89.94 84 VAL A C 1
ATOM 628 O O . VAL A 1 84 ? 4.256 -2.836 -9.733 1.00 89.94 84 VAL A O 1
ATOM 631 N N . THR A 1 85 ? 6.262 -2.149 -8.976 1.00 90.75 85 THR A N 1
ATOM 632 C CA . THR A 1 85 ? 6.077 -2.649 -7.607 1.00 90.75 85 THR A CA 1
ATOM 633 C C . THR A 1 85 ? 4.922 -1.918 -6.936 1.00 90.75 85 THR A C 1
ATOM 635 O O . THR A 1 85 ? 4.059 -2.558 -6.361 1.00 90.75 85 THR A O 1
ATOM 638 N N . PHE A 1 86 ? 4.837 -0.598 -7.095 1.00 89.81 86 PHE A N 1
ATOM 639 C CA . PHE A 1 86 ? 3.750 0.219 -6.564 1.00 89.81 86 PHE A CA 1
ATOM 640 C C . PHE A 1 86 ? 2.381 -0.152 -7.165 1.00 89.81 86 PHE A C 1
ATOM 642 O O . PHE A 1 86 ? 1.391 -0.255 -6.452 1.00 89.81 86 PHE A O 1
ATOM 649 N N . LEU A 1 87 ? 2.300 -0.398 -8.475 1.00 91.00 87 LEU A N 1
ATOM 650 C CA . LEU A 1 87 ? 1.056 -0.836 -9.117 1.00 91.00 87 LEU A CA 1
ATOM 651 C C . LEU A 1 87 ? 0.626 -2.223 -8.630 1.00 91.00 87 LEU A C 1
ATOM 653 O O . LEU A 1 87 ? -0.560 -2.461 -8.426 1.00 91.00 87 LEU A O 1
ATOM 657 N N . M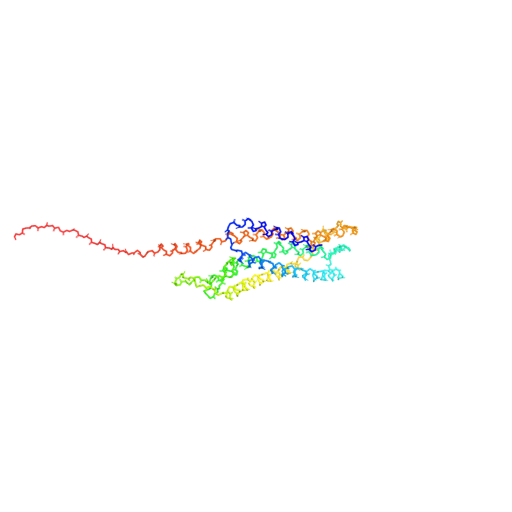ET A 1 88 ? 1.572 -3.145 -8.442 1.00 92.69 88 MET A N 1
ATOM 658 C CA . MET A 1 88 ? 1.289 -4.457 -7.849 1.00 92.69 88 MET A CA 1
ATOM 659 C C . MET A 1 88 ? 0.840 -4.331 -6.390 1.00 92.69 88 MET A C 1
ATOM 661 O O . MET A 1 88 ? -0.095 -5.020 -5.972 1.00 92.69 88 MET A O 1
ATOM 665 N N . ASP A 1 89 ? 1.446 -3.403 -5.658 1.00 90.56 89 ASP A N 1
ATOM 666 C CA . ASP A 1 89 ? 1.128 -3.091 -4.273 1.00 90.56 89 ASP A CA 1
ATOM 667 C C . ASP A 1 89 ? -0.323 -2.616 -4.146 1.00 90.56 89 ASP A C 1
ATOM 669 O O . ASP A 1 89 ? -1.074 -3.185 -3.349 1.00 90.56 89 ASP A O 1
ATOM 673 N N . ASP A 1 90 ? -0.741 -1.672 -4.988 1.00 89.12 90 ASP A N 1
ATOM 674 C CA . ASP A 1 90 ? -2.097 -1.118 -5.003 1.00 89.12 90 ASP A CA 1
ATOM 675 C C . ASP A 1 90 ? -3.138 -2.125 -5.535 1.00 89.12 90 ASP A C 1
ATOM 677 O O . ASP A 1 90 ? -4.210 -2.302 -4.955 1.00 89.12 90 ASP A O 1
ATOM 681 N N . LEU A 1 91 ? -2.819 -2.865 -6.606 1.00 90.75 91 LEU A N 1
ATOM 682 C CA . LEU A 1 91 ? -3.765 -3.790 -7.250 1.00 90.75 91 LEU A CA 1
ATOM 683 C C . LEU A 1 91 ? -3.927 -5.127 -6.527 1.00 90.75 91 LEU A C 1
ATOM 685 O O . LEU A 1 91 ? -4.989 -5.746 -6.611 1.00 90.75 91 LEU A O 1
ATOM 689 N N . VAL A 1 92 ? -2.879 -5.617 -5.867 1.00 92.94 92 VAL A N 1
ATOM 690 C CA . VAL A 1 92 ? -2.870 -6.948 -5.248 1.00 92.94 92 VAL A CA 1
ATOM 691 C C . VAL A 1 92 ? -2.702 -6.834 -3.748 1.00 92.94 92 VAL A C 1
ATOM 693 O O . VAL A 1 92 ? -3.531 -7.352 -2.995 1.00 92.94 92 VAL A O 1
ATOM 696 N N . GLY A 1 93 ? -1.643 -6.175 -3.291 1.00 92.56 93 GLY A N 1
ATOM 697 C CA . GLY A 1 93 ? -1.295 -6.233 -1.881 1.00 92.56 93 GLY A CA 1
ATOM 698 C C . GLY A 1 93 ? -2.222 -5.401 -0.985 1.00 92.56 93 GLY A C 1
ATOM 699 O O . GLY A 1 93 ? -2.525 -5.841 0.127 1.00 92.56 93 GLY A O 1
ATOM 700 N N . VAL A 1 94 ? -2.796 -4.288 -1.455 1.00 89.62 94 VAL A N 1
ATOM 701 C CA . VAL A 1 94 ? -3.825 -3.542 -0.712 1.00 89.62 94 VAL A CA 1
ATOM 702 C C . VAL A 1 94 ? -5.126 -4.345 -0.590 1.00 89.62 94 VAL A C 1
ATOM 704 O O . VAL A 1 94 ? -5.576 -4.549 0.545 1.00 89.62 94 VAL A O 1
ATOM 707 N N . PRO A 1 95 ? -5.733 -4.874 -1.675 1.00 90.81 95 PRO A N 1
ATOM 708 C CA . PRO A 1 95 ? -6.875 -5.777 -1.559 1.00 90.81 95 PRO A CA 1
ATOM 709 C C . PRO A 1 95 ? -6.595 -6.977 -0.659 1.00 90.81 95 PRO A C 1
ATOM 711 O O . PRO A 1 95 ? -7.432 -7.329 0.172 1.00 90.81 95 PRO A O 1
ATOM 714 N N . LEU A 1 96 ? -5.405 -7.573 -0.761 1.00 93.94 96 LEU A N 1
ATOM 715 C CA . LEU A 1 96 ? -5.003 -8.688 0.087 1.00 93.94 96 LEU A CA 1
ATOM 716 C C . LEU A 1 96 ? -4.915 -8.279 1.563 1.00 93.94 96 LEU A C 1
ATOM 718 O O . LEU A 1 96 ? -5.430 -8.993 2.422 1.00 93.94 96 LEU A O 1
ATOM 722 N N . THR A 1 97 ? -4.354 -7.105 1.861 1.00 92.12 97 THR A N 1
ATOM 723 C CA . THR A 1 97 ? -4.325 -6.528 3.215 1.00 92.12 97 THR A CA 1
ATOM 724 C C . THR A 1 97 ? -5.740 -6.367 3.762 1.00 92.12 97 THR A C 1
ATOM 726 O O . THR A 1 97 ? -6.015 -6.772 4.892 1.00 92.12 97 THR A O 1
ATOM 729 N N . LEU A 1 98 ? -6.665 -5.835 2.957 1.00 88.44 98 LEU A N 1
ATOM 730 C CA . LEU A 1 98 ? -8.066 -5.675 3.347 1.00 88.44 98 LEU A CA 1
ATOM 731 C C . LEU A 1 98 ? -8.739 -7.022 3.610 1.00 88.44 98 LEU A C 1
ATOM 733 O O . LEU A 1 98 ? -9.405 -7.177 4.634 1.00 88.44 98 LEU A O 1
ATOM 737 N N . VAL A 1 99 ? -8.552 -8.005 2.725 1.00 90.88 99 VAL A N 1
ATOM 738 C CA . VAL A 1 99 ? -9.099 -9.359 2.887 1.00 90.88 99 VAL A CA 1
ATOM 739 C C . VAL A 1 99 ? -8.573 -10.001 4.165 1.00 90.88 99 VAL A C 1
ATOM 741 O O . VAL A 1 99 ? -9.377 -10.501 4.953 1.00 90.88 99 VAL A O 1
ATOM 744 N N . LEU A 1 100 ? -7.260 -9.946 4.409 1.00 92.25 100 LEU A N 1
ATOM 745 C CA . LEU A 1 100 ? -6.638 -10.479 5.622 1.00 92.25 100 LEU A CA 1
ATOM 746 C C . LEU A 1 100 ? -7.189 -9.797 6.871 1.00 92.25 100 LEU A C 1
ATOM 748 O O . LEU A 1 100 ? -7.600 -10.487 7.799 1.00 92.25 100 LEU A O 1
ATOM 752 N N . TYR A 1 101 ? -7.294 -8.469 6.854 1.00 87.94 101 TYR A N 1
ATOM 753 C CA . TYR A 1 101 ? -7.831 -7.688 7.964 1.00 87.94 101 TYR A CA 1
ATOM 754 C C . TYR A 1 101 ? -9.306 -8.006 8.257 1.00 87.94 101 TYR A C 1
ATOM 756 O O . TYR A 1 101 ? -9.723 -8.096 9.412 1.00 87.94 101 TYR A O 1
ATOM 764 N N . VAL A 1 102 ? -10.129 -8.210 7.221 1.00 85.12 102 VAL A N 1
ATOM 765 C CA . VAL A 1 102 ? -11.530 -8.639 7.380 1.00 85.12 102 VAL A CA 1
ATOM 766 C C . VAL A 1 102 ? -11.606 -10.069 7.908 1.00 85.12 102 VAL A C 1
ATOM 768 O O . VAL A 1 102 ? -12.424 -10.364 8.783 1.00 85.12 102 VAL A O 1
ATOM 771 N N . ALA A 1 103 ? -10.799 -10.969 7.352 1.00 89.06 103 ALA A N 1
ATOM 772 C CA . ALA A 1 103 ? -10.806 -12.381 7.697 1.00 89.06 103 ALA A CA 1
ATOM 773 C C . ALA A 1 103 ? -10.357 -12.596 9.146 1.00 89.06 103 ALA A C 1
ATOM 775 O O . ALA A 1 103 ? -11.061 -13.267 9.900 1.00 89.06 103 ALA A O 1
ATOM 776 N N . SER A 1 104 ? -9.256 -11.971 9.564 1.00 89.56 104 SER A N 1
ATOM 777 C CA . SER A 1 104 ? -8.747 -12.043 10.935 1.00 89.56 104 SER A CA 1
ATOM 778 C C . SER A 1 104 ? -9.766 -11.514 11.945 1.00 89.56 104 SER A C 1
ATOM 780 O O . SER A 1 104 ? -9.997 -12.141 12.976 1.00 89.56 104 SER A O 1
ATOM 782 N N .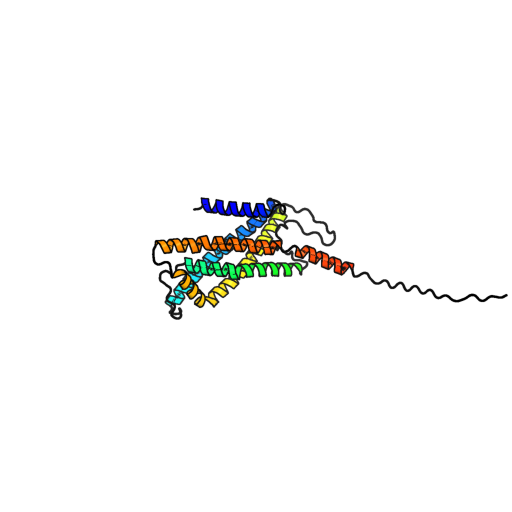 ALA A 1 105 ? -10.470 -10.429 11.617 1.00 83.62 105 ALA A N 1
ATOM 783 C CA . ALA A 1 105 ? -11.537 -9.889 12.451 1.00 83.62 105 ALA A CA 1
ATOM 784 C C . ALA A 1 105 ? -12.720 -10.851 12.602 1.00 83.62 105 ALA A C 1
ATOM 786 O O . ALA A 1 105 ? -13.241 -11.045 13.701 1.00 83.62 105 ALA A O 1
ATOM 787 N N . ARG A 1 106 ? -13.147 -11.472 11.495 1.00 84.50 106 ARG A N 1
ATOM 788 C CA . ARG A 1 106 ? -14.226 -12.470 11.495 1.00 84.50 106 ARG A CA 1
ATOM 789 C C . ARG A 1 106 ? -13.840 -13.717 12.282 1.00 84.50 106 ARG A C 1
ATOM 791 O O . ARG A 1 106 ? -14.696 -14.286 12.950 1.00 84.50 106 ARG A O 1
ATOM 798 N N . LEU A 1 107 ? -12.579 -14.134 12.207 1.00 84.75 107 LEU A N 1
ATOM 799 C CA . LEU A 1 107 ? -12.055 -15.255 12.983 1.00 84.75 107 LEU A CA 1
ATOM 800 C C . LEU A 1 107 ? -12.012 -14.915 14.475 1.00 84.75 107 LEU A C 1
ATOM 802 O O . LEU A 1 107 ? -12.547 -15.675 15.276 1.00 84.75 107 LEU A O 1
ATOM 806 N N . ALA A 1 108 ? -11.479 -13.746 14.840 1.00 84.56 108 ALA A N 1
ATOM 807 C CA . ALA A 1 108 ? -11.451 -13.279 16.224 1.00 84.56 108 ALA A CA 1
ATOM 808 C C . ALA A 1 108 ? -12.862 -13.182 16.823 1.00 84.56 108 ALA A C 1
ATOM 810 O O . ALA A 1 108 ? -13.085 -13.621 17.942 1.00 84.56 108 ALA A O 1
ATOM 811 N N . ALA A 1 109 ? -13.849 -12.709 16.055 1.00 79.06 109 ALA A N 1
ATOM 812 C CA . ALA A 1 109 ? -15.237 -12.624 16.509 1.00 79.06 109 ALA A CA 1
ATOM 813 C C . ALA A 1 109 ? -15.878 -13.986 16.851 1.00 79.06 109 ALA A C 1
ATOM 815 O O . ALA A 1 109 ? -16.871 -14.016 17.574 1.00 79.06 109 ALA A O 1
ATOM 816 N N . ARG A 1 110 ? -15.336 -15.101 16.341 1.00 80.56 110 ARG A N 1
ATOM 817 C CA . ARG A 1 110 ? -15.812 -16.463 16.646 1.00 80.56 110 ARG A CA 1
ATOM 818 C C . ARG A 1 110 ? -15.171 -17.058 17.899 1.00 80.56 110 ARG A C 1
ATOM 820 O O . ARG A 1 110 ? -15.625 -18.096 18.367 1.00 80.56 110 ARG A O 1
ATOM 827 N N . VAL A 1 111 ? -14.118 -16.438 18.426 1.00 77.88 111 VAL A N 1
ATOM 828 C CA . VAL A 1 111 ? -13.353 -16.951 19.563 1.00 77.88 111 VAL A CA 1
ATOM 829 C C . VAL A 1 111 ? -13.628 -16.064 20.769 1.00 77.88 111 VAL A C 1
ATOM 831 O O . VAL A 1 111 ? -13.266 -14.895 20.777 1.00 77.88 111 VAL A O 1
ATOM 834 N N . ALA A 1 112 ? -14.255 -16.620 21.808 1.00 72.00 112 ALA A N 1
ATOM 835 C CA . ALA A 1 112 ? -14.704 -15.851 22.973 1.00 72.00 112 ALA A CA 1
ATOM 836 C C . ALA A 1 112 ? -13.575 -15.087 23.695 1.00 72.00 112 ALA A C 1
ATOM 838 O O . ALA A 1 112 ? -13.826 -14.043 24.291 1.00 72.00 112 ALA A O 1
ATOM 839 N N . SER A 1 113 ? -12.338 -15.588 23.627 1.00 74.06 113 SER A N 1
ATOM 840 C CA . SER A 1 113 ? -11.158 -14.967 24.239 1.00 74.06 113 SER A CA 1
ATOM 841 C C . SER A 1 113 ? -10.465 -13.915 23.366 1.00 74.06 113 SER A C 1
ATOM 843 O O . SER A 1 113 ? -9.533 -13.271 23.845 1.00 74.06 113 SER A O 1
ATOM 845 N N . LEU A 1 114 ? -10.876 -13.733 22.105 1.00 74.38 114 LEU A N 1
ATOM 846 C CA . LEU A 1 114 ? -10.249 -12.790 21.180 1.00 74.38 114 LEU A CA 1
ATOM 847 C C . LEU A 1 114 ? -11.152 -11.586 20.909 1.00 74.38 114 LEU A C 1
ATOM 849 O O . LEU A 1 114 ? -12.362 -11.699 20.714 1.00 74.38 114 LEU A O 1
ATOM 853 N N . GLU A 1 115 ? -10.537 -10.407 20.849 1.00 73.81 115 GLU A N 1
ATOM 854 C CA . GLU A 1 115 ? -11.223 -9.169 20.496 1.00 73.81 115 GLU A CA 1
ATOM 855 C C . GLU A 1 115 ? -10.974 -8.833 19.014 1.00 73.81 115 GLU A C 1
ATOM 857 O O . GLU A 1 115 ? -9.821 -8.769 18.581 1.00 73.81 115 GLU A O 1
ATOM 862 N N . PRO A 1 116 ? -12.023 -8.606 18.202 1.00 74.56 116 PRO A N 1
ATOM 863 C CA . PRO A 1 116 ? -11.854 -8.159 16.828 1.00 74.56 116 PRO A CA 1
ATOM 864 C C . PRO A 1 116 ? -11.388 -6.698 16.808 1.00 74.56 116 PRO A C 1
ATOM 866 O O . PRO A 1 116 ? -12.159 -5.777 17.066 1.00 74.56 116 PRO A O 1
ATOM 869 N N . LEU A 1 117 ? -10.127 -6.487 16.437 1.00 76.81 117 LEU A N 1
ATOM 870 C CA . LEU A 1 117 ? -9.475 -5.172 16.385 1.00 76.81 117 LEU A CA 1
ATOM 871 C C . LEU A 1 117 ? -9.761 -4.395 15.085 1.00 76.81 117 LEU A C 1
ATOM 873 O O . LEU A 1 117 ? -8.973 -3.542 14.687 1.00 76.81 117 LEU A O 1
ATOM 877 N N . SER A 1 118 ? -10.850 -4.707 14.376 1.00 62.94 118 SER A N 1
ATOM 878 C CA . SER A 1 118 ? -11.072 -4.206 13.013 1.00 62.94 118 SER A CA 1
ATOM 879 C C . SER A 1 118 ? -11.924 -2.942 12.892 1.00 62.94 118 SER A C 1
ATOM 881 O O . SER A 1 118 ? -12.395 -2.629 11.798 1.00 62.94 118 SER A O 1
ATOM 883 N N . ARG A 1 119 ? -12.247 -2.290 14.013 1.00 65.94 119 ARG A N 1
ATOM 884 C CA . ARG A 1 119 ? -13.239 -1.211 14.055 1.00 65.94 119 ARG A CA 1
ATOM 885 C C . ARG A 1 119 ? -12.577 0.159 14.147 1.00 65.94 119 ARG A C 1
ATOM 887 O O . ARG A 1 119 ? -11.825 0.439 15.075 1.00 65.94 119 ARG A O 1
ATOM 894 N N . VAL A 1 120 ? -12.914 1.010 13.184 1.00 64.25 120 VAL A N 1
ATOM 895 C CA . VAL A 1 120 ? -12.590 2.442 13.161 1.00 64.25 120 VAL A CA 1
ATOM 896 C C . VAL A 1 120 ? -13.389 3.147 14.264 1.00 64.25 120 VAL A C 1
ATOM 898 O O . VAL A 1 120 ? -14.560 2.829 14.470 1.00 64.25 120 VAL A O 1
ATOM 901 N N . GLY A 1 121 ? -12.764 4.066 15.002 1.00 64.25 121 GLY A N 1
ATOM 902 C CA . GLY A 1 121 ? -13.423 4.850 16.056 1.00 64.25 121 GLY A CA 1
ATOM 903 C C . GLY A 1 121 ? -13.762 4.122 17.371 1.00 64.25 121 GLY A C 1
ATOM 904 O O . GLY A 1 121 ? -14.146 4.788 18.336 1.00 64.25 121 GLY A O 1
ATOM 905 N N . ASP A 1 122 ? -13.598 2.797 17.451 1.00 70.56 122 ASP A N 1
ATOM 906 C CA . ASP A 1 122 ? -13.898 2.000 18.651 1.00 70.56 122 ASP A CA 1
ATOM 907 C C . ASP A 1 122 ? -12.659 1.884 19.554 1.00 70.56 122 ASP A C 1
ATOM 909 O O . ASP A 1 122 ? -11.825 0.987 19.407 1.00 70.56 122 ASP A O 1
ATOM 913 N N . TYR A 1 123 ? -12.511 2.854 20.457 1.00 75.31 123 TYR A N 1
ATOM 914 C CA . TYR A 1 123 ? -11.419 2.916 21.440 1.00 75.31 123 TYR A CA 1
ATOM 915 C C . TYR A 1 123 ? -11.877 2.611 22.865 1.00 75.31 123 TYR A C 1
ATOM 917 O O . TYR A 1 123 ? -11.056 2.572 23.780 1.00 75.31 123 TYR A O 1
ATOM 925 N N . GLU A 1 124 ? -13.177 2.420 23.058 1.00 75.12 124 GLU A N 1
ATOM 926 C CA . GLU A 1 124 ? -13.765 2.132 24.358 1.00 75.12 124 GLU A CA 1
ATOM 927 C C . GLU A 1 124 ? -13.792 0.632 24.622 1.00 75.12 124 GLU A C 1
ATOM 929 O O . GLU A 1 124 ? -13.781 -0.170 23.694 1.00 75.12 124 GLU A O 1
ATOM 934 N N . ALA A 1 125 ? -13.851 0.246 25.894 1.00 68.12 125 ALA A N 1
ATOM 935 C CA . ALA A 1 125 ? -14.045 -1.121 26.341 1.00 68.12 125 ALA A CA 1
ATOM 936 C C . ALA A 1 125 ? -15.299 -1.726 25.706 1.00 68.12 125 ALA A C 1
ATOM 938 O O . ALA A 1 125 ? -16.284 -1.027 25.466 1.00 68.12 125 ALA A O 1
ATOM 939 N N . ARG A 1 126 ? -15.287 -3.038 25.456 1.00 68.88 126 ARG A N 1
ATOM 940 C CA . ARG A 1 126 ? -16.498 -3.739 25.020 1.00 68.88 126 ARG A CA 1
ATOM 941 C C . ARG A 1 126 ? -17.595 -3.595 26.071 1.00 68.88 126 ARG A C 1
ATOM 943 O O . ARG A 1 126 ? -17.319 -3.571 27.270 1.00 68.88 126 ARG A O 1
ATOM 950 N N . ARG A 1 127 ? -18.846 -3.573 25.608 1.00 70.25 127 ARG A N 1
ATOM 951 C CA . ARG A 1 127 ? -19.975 -3.843 26.498 1.00 70.25 127 ARG A CA 1
ATOM 952 C C . ARG A 1 127 ? -19.821 -5.246 27.060 1.00 70.25 127 ARG A C 1
ATOM 954 O O . ARG A 1 127 ? -19.563 -6.188 26.310 1.00 70.25 127 ARG A O 1
ATOM 961 N N . ASP A 1 128 ? -19.973 -5.358 28.366 1.00 66.12 128 ASP A N 1
ATOM 962 C CA . ASP A 1 128 ? -20.052 -6.644 29.037 1.00 66.12 128 ASP A CA 1
ATOM 963 C C . ASP A 1 128 ? -21.267 -7.412 28.491 1.00 66.12 128 ASP A C 1
ATOM 965 O O . ASP A 1 128 ? -22.373 -6.878 28.408 1.00 66.12 128 ASP A O 1
ATOM 969 N N . SER A 1 129 ? -21.055 -8.660 28.072 1.00 63.47 129 SER A N 1
ATOM 970 C CA . SER A 1 129 ? -22.102 -9.511 27.505 1.00 63.47 129 SER A CA 1
ATOM 971 C C . SER A 1 129 ? -23.195 -9.876 28.510 1.00 63.47 129 SER A C 1
ATOM 973 O O . SER A 1 129 ? -24.313 -10.160 28.093 1.00 63.47 129 SER A O 1
ATOM 975 N N . ALA A 1 130 ? -22.889 -9.878 29.811 1.00 68.31 130 ALA A N 1
ATOM 976 C CA . ALA A 1 130 ? -23.847 -10.197 30.864 1.00 68.31 130 ALA A CA 1
ATOM 977 C C . ALA A 1 130 ? -24.674 -8.974 31.285 1.00 68.31 130 ALA A C 1
ATOM 979 O O . ALA A 1 130 ? -25.884 -9.078 31.470 1.00 68.31 130 ALA A O 1
ATOM 980 N N . THR A 1 131 ? -24.035 -7.811 31.431 1.00 73.50 131 THR A N 1
ATOM 981 C CA . THR A 1 131 ? -24.691 -6.600 31.960 1.00 73.50 131 THR A CA 1
ATOM 982 C C . THR A 1 131 ? -25.100 -5.599 30.879 1.00 73.50 131 THR A C 1
ATOM 984 O O . THR A 1 131 ? -25.871 -4.680 31.147 1.00 73.50 131 THR A O 1
ATOM 987 N N . GLY A 1 132 ? -24.580 -5.730 29.656 1.00 73.12 132 GLY A N 1
ATOM 988 C CA . GLY A 1 132 ? -24.779 -4.780 28.559 1.00 73.12 132 GLY A CA 1
ATOM 989 C C . GLY A 1 132 ? -24.144 -3.405 28.794 1.00 73.12 132 GLY A C 1
ATOM 990 O O . GLY A 1 132 ? -24.226 -2.539 27.919 1.00 73.12 132 GLY A O 1
ATOM 991 N N . MET A 1 133 ? -23.508 -3.186 29.950 1.00 72.81 133 MET A N 1
ATOM 992 C CA . MET A 1 133 ? -22.885 -1.921 30.314 1.00 72.81 133 MET A CA 1
ATOM 993 C C . MET A 1 133 ? -21.491 -1.803 29.706 1.00 72.81 133 MET A C 1
ATOM 995 O O . MET A 1 133 ? -20.742 -2.775 29.612 1.00 72.81 133 MET A O 1
ATOM 999 N N . GLN A 1 134 ? -21.145 -0.585 29.294 1.00 75.25 134 GLN A N 1
ATOM 1000 C CA . GLN A 1 134 ? -19.822 -0.247 28.786 1.00 75.25 134 GLN A CA 1
ATOM 1001 C C . GLN A 1 134 ? -19.055 0.504 29.877 1.00 75.25 134 GLN A C 1
ATOM 1003 O O . GLN A 1 134 ? -19.428 1.640 30.184 1.00 75.25 134 GLN A O 1
ATOM 1008 N N . PRO A 1 135 ? -18.027 -0.097 30.500 1.00 76.69 135 PRO A N 1
ATOM 1009 C CA . PRO A 1 135 ? -17.241 0.622 31.486 1.00 76.69 135 PRO A CA 1
ATOM 1010 C C . PRO A 1 135 ? -16.447 1.744 30.792 1.00 76.69 135 PRO A C 1
ATOM 1012 O O . PRO A 1 135 ? -15.941 1.539 29.684 1.00 76.69 135 PRO A O 1
ATOM 1015 N N . PRO A 1 136 ? -16.327 2.930 31.412 1.00 77.56 136 PRO A N 1
ATOM 1016 C CA . PRO A 1 136 ? -15.526 4.011 30.855 1.00 77.56 136 PRO A CA 1
ATOM 1017 C C . PRO A 1 136 ? -14.061 3.576 30.770 1.00 77.56 136 PRO A C 1
ATOM 1019 O O . PRO A 1 136 ? -13.493 3.093 31.751 1.00 77.56 136 PRO A O 1
ATOM 1022 N N . SER A 1 137 ? -13.437 3.756 29.605 1.00 81.69 137 SER A N 1
ATOM 1023 C CA . SER A 1 137 ? -12.025 3.405 29.429 1.00 81.69 137 SER A CA 1
ATOM 1024 C C . SER A 1 137 ? -11.123 4.537 29.886 1.00 81.69 137 SER A C 1
ATOM 1026 O O . SER A 1 137 ? -11.360 5.709 29.582 1.00 81.69 137 SER A O 1
ATOM 1028 N N . SER A 1 138 ? -10.032 4.192 30.566 1.00 86.38 138 SER A N 1
ATOM 1029 C CA . SER A 1 138 ? -8.976 5.164 30.835 1.00 86.38 138 SER A CA 1
ATOM 1030 C C . SER A 1 138 ? -8.263 5.559 29.536 1.00 86.38 138 SER A C 1
ATOM 1032 O O . SER A 1 138 ? -8.232 4.804 28.560 1.00 86.38 138 SER A O 1
ATOM 1034 N N . ASN A 1 139 ? -7.620 6.731 29.522 1.00 85.38 139 ASN A N 1
ATOM 1035 C CA . ASN A 1 139 ? -6.828 7.161 28.364 1.00 85.38 139 ASN A CA 1
ATOM 1036 C C . ASN A 1 139 ? -5.732 6.142 28.002 1.00 85.38 139 ASN A C 1
ATOM 1038 O O . ASN A 1 139 ? -5.499 5.897 26.822 1.00 85.38 139 ASN A O 1
ATOM 1042 N N . GLY A 1 140 ? -5.113 5.493 28.995 1.00 86.19 140 GLY A N 1
ATOM 1043 C CA . GLY A 1 140 ? -4.118 4.443 28.757 1.00 86.19 140 GLY A CA 1
ATOM 1044 C C . GLY A 1 140 ? -4.698 3.223 28.035 1.00 86.19 140 GLY A C 1
ATOM 1045 O O . GLY A 1 140 ? -4.088 2.718 27.096 1.00 86.19 140 GLY A O 1
ATOM 1046 N N . GLN A 1 141 ? -5.907 2.789 28.404 1.00 85.44 141 GLN A N 1
ATOM 1047 C CA . GLN A 1 141 ? -6.593 1.677 27.732 1.00 85.44 141 GLN A CA 1
ATOM 1048 C C . GLN A 1 141 ? -6.970 2.022 26.287 1.00 85.44 141 GLN A C 1
ATOM 1050 O O . GLN A 1 141 ? -6.803 1.186 25.400 1.00 85.44 141 GLN A O 1
ATOM 1055 N N . ARG A 1 142 ? -7.417 3.259 26.033 1.00 85.25 142 ARG A N 1
ATOM 1056 C CA . ARG A 1 142 ? -7.706 3.754 24.676 1.00 85.25 142 ARG A CA 1
ATOM 1057 C C . ARG A 1 142 ? -6.457 3.750 23.792 1.00 85.25 142 ARG A C 1
ATOM 1059 O O . ARG A 1 142 ? -6.516 3.290 22.654 1.00 85.25 142 ARG A O 1
ATOM 1066 N N . VAL A 1 143 ? -5.319 4.209 24.322 1.00 87.19 143 VAL A N 1
ATOM 1067 C CA . VAL A 1 143 ? -4.027 4.201 23.610 1.00 87.19 143 VAL A CA 1
ATOM 1068 C C . VAL A 1 143 ? -3.561 2.774 23.330 1.00 87.19 143 VAL A C 1
ATOM 1070 O O . VAL A 1 143 ? -3.142 2.481 22.213 1.00 87.19 143 VAL A O 1
ATOM 1073 N N . LEU A 1 144 ? -3.677 1.868 24.304 1.00 88.06 144 LEU A N 1
ATOM 1074 C CA . LEU A 1 144 ? -3.312 0.464 24.115 1.00 88.06 144 LEU A CA 1
ATOM 1075 C C . LEU A 1 144 ? -4.175 -0.205 23.036 1.00 88.06 144 LEU A C 1
ATOM 1077 O O . LEU A 1 144 ? -3.648 -0.918 22.185 1.00 88.06 144 LEU A O 1
ATOM 1081 N N . ARG A 1 145 ? -5.487 0.067 23.025 1.00 86.94 145 ARG A N 1
ATOM 1082 C CA . ARG A 1 145 ? -6.402 -0.399 21.972 1.00 86.94 145 ARG A CA 1
ATOM 1083 C C . ARG A 1 145 ? -6.015 0.160 20.608 1.00 86.94 145 ARG A C 1
ATOM 1085 O O . ARG A 1 145 ? -5.911 -0.609 19.657 1.00 86.94 145 ARG A O 1
ATOM 1092 N N . TRP A 1 146 ? -5.745 1.463 20.510 1.00 88.31 146 TRP A N 1
ATOM 1093 C CA . TRP A 1 146 ? -5.249 2.077 19.275 1.00 88.31 146 TRP A CA 1
ATOM 1094 C C . TRP A 1 146 ? -3.970 1.383 18.782 1.00 88.31 146 TRP A C 1
ATOM 1096 O O . TRP A 1 146 ? -3.905 0.973 17.626 1.00 88.31 146 TRP A O 1
ATOM 1106 N N . ALA A 1 147 ? -2.995 1.160 19.667 1.00 89.81 147 ALA A N 1
ATOM 1107 C CA . ALA A 1 147 ? -1.733 0.505 19.331 1.00 89.81 147 ALA A CA 1
ATOM 1108 C C . ALA A 1 147 ? -1.924 -0.956 18.893 1.00 89.81 147 ALA A C 1
ATOM 1110 O O . ALA A 1 147 ? -1.266 -1.413 17.956 1.00 89.81 147 ALA A O 1
ATOM 1111 N N . ALA A 1 148 ? -2.850 -1.685 19.521 1.00 89.12 148 ALA A N 1
ATOM 1112 C CA . ALA A 1 148 ? -3.207 -3.041 19.120 1.00 89.12 148 ALA A CA 1
ATOM 1113 C C . ALA A 1 148 ? -3.855 -3.062 17.727 1.00 89.12 148 ALA A C 1
ATOM 1115 O O . ALA A 1 148 ? -3.497 -3.896 16.899 1.00 89.12 148 ALA A O 1
ATOM 1116 N N . GLN A 1 149 ? -4.759 -2.120 17.434 1.00 88.88 149 GLN A N 1
ATOM 1117 C CA . GLN A 1 149 ? -5.371 -1.983 16.109 1.00 88.88 149 GLN A CA 1
ATOM 1118 C C . GLN A 1 149 ? -4.328 -1.650 15.035 1.00 88.88 149 GLN A C 1
ATOM 1120 O O . GLN A 1 149 ? -4.348 -2.266 13.971 1.00 88.88 149 GLN A O 1
ATOM 1125 N N . VAL A 1 150 ? -3.392 -0.737 15.322 1.00 90.38 150 VAL A N 1
ATOM 1126 C CA . VAL A 1 150 ? -2.266 -0.412 14.429 1.00 90.38 150 VAL A CA 1
ATOM 1127 C C . VAL A 1 150 ? -1.388 -1.637 14.195 1.00 90.38 150 VAL A C 1
ATOM 1129 O O . VAL A 1 150 ? -1.126 -1.985 13.050 1.00 90.38 150 VAL A O 1
ATOM 1132 N N . THR A 1 151 ? -0.985 -2.333 15.259 1.00 91.25 151 THR A N 1
ATOM 1133 C CA . THR A 1 151 ? -0.159 -3.547 15.166 1.00 91.25 151 THR A CA 1
ATOM 1134 C C . THR A 1 151 ? -0.852 -4.633 14.348 1.00 91.25 151 THR A C 1
ATOM 1136 O O . THR A 1 151 ? -0.233 -5.243 13.483 1.00 91.25 151 THR A O 1
ATOM 1139 N N . HIS A 1 152 ? -2.147 -4.856 14.580 1.00 90.62 152 HIS A N 1
ATOM 1140 C CA . HIS A 1 152 ? -2.938 -5.811 13.811 1.00 90.62 152 HIS A CA 1
ATOM 1141 C C . HIS A 1 152 ? -2.981 -5.437 12.324 1.00 90.62 152 HIS A C 1
ATOM 1143 O O . HIS A 1 152 ? -2.809 -6.301 11.463 1.00 90.62 152 HIS A O 1
ATOM 1149 N N . TRP A 1 153 ? -3.162 -4.150 12.024 1.00 88.38 153 TRP A N 1
ATOM 1150 C CA . TRP A 1 153 ? -3.173 -3.654 10.655 1.00 88.38 153 TRP A CA 1
ATOM 1151 C C . TRP A 1 153 ? -1.821 -3.835 9.965 1.00 88.38 153 TRP A C 1
ATOM 1153 O O . TRP A 1 153 ? -1.760 -4.397 8.873 1.00 88.38 153 TRP A O 1
ATOM 1163 N N . ILE A 1 154 ? -0.734 -3.417 10.619 1.00 92.12 154 ILE A N 1
ATOM 1164 C CA . ILE A 1 154 ? 0.636 -3.596 10.125 1.00 92.12 154 ILE A CA 1
ATOM 1165 C C . ILE A 1 154 ? 0.928 -5.081 9.913 1.00 92.12 154 ILE A C 1
ATOM 1167 O O . ILE A 1 154 ? 1.460 -5.448 8.874 1.00 92.12 154 ILE A O 1
ATOM 1171 N N . GLY A 1 155 ? 0.535 -5.948 10.847 1.00 94.00 155 GLY A N 1
ATOM 1172 C CA . GLY A 1 155 ? 0.707 -7.393 10.716 1.00 94.00 155 GLY A CA 1
ATOM 1173 C C . GLY A 1 155 ? 0.017 -7.954 9.470 1.00 94.00 155 GLY A C 1
ATOM 1174 O O . GLY A 1 155 ? 0.636 -8.700 8.714 1.00 94.00 155 GLY A O 1
ATOM 1175 N N . CYS A 1 156 ? -1.230 -7.549 9.205 1.00 93.12 156 CYS A N 1
ATOM 1176 C CA . CYS A 1 156 ? -1.942 -7.942 7.983 1.00 93.12 156 CYS A CA 1
ATOM 1177 C C . CYS A 1 156 ? -1.230 -7.437 6.723 1.00 93.12 156 CYS A C 1
ATOM 1179 O O . CYS A 1 156 ? -1.085 -8.192 5.763 1.00 93.12 156 CYS A O 1
ATOM 1181 N N . ALA A 1 157 ? -0.755 -6.190 6.742 1.00 92.06 157 ALA A N 1
ATOM 1182 C CA . ALA A 1 157 ? -0.023 -5.606 5.627 1.00 92.06 157 ALA A CA 1
ATOM 1183 C C . ALA A 1 157 ? 1.294 -6.348 5.368 1.00 92.06 157 ALA A C 1
ATOM 1185 O O . ALA A 1 157 ? 1.574 -6.703 4.232 1.00 92.06 157 ALA A O 1
ATOM 1186 N N . LEU A 1 158 ? 2.070 -6.669 6.406 1.00 94.00 158 LEU A N 1
ATOM 1187 C CA . LEU A 1 158 ? 3.322 -7.419 6.276 1.00 94.00 158 LEU A CA 1
ATOM 1188 C C . LEU A 1 158 ? 3.104 -8.797 5.644 1.00 94.00 158 LEU A C 1
ATOM 1190 O O . LEU A 1 158 ? 3.848 -9.184 4.745 1.00 94.00 158 LEU A O 1
ATOM 1194 N N . VAL A 1 159 ? 2.065 -9.522 6.070 1.00 95.50 159 VAL A N 1
ATOM 1195 C CA . VAL A 1 159 ? 1.709 -10.816 5.468 1.00 95.50 159 VAL A CA 1
ATOM 1196 C C . VAL A 1 159 ? 1.296 -10.639 4.007 1.00 95.50 159 VAL A C 1
ATOM 1198 O O . VAL A 1 159 ? 1.750 -11.400 3.153 1.00 95.50 159 VAL A O 1
ATOM 1201 N N . ALA A 1 160 ? 0.488 -9.622 3.697 1.00 94.81 160 ALA A N 1
ATOM 1202 C CA . ALA A 1 160 ? 0.108 -9.319 2.321 1.00 94.81 160 ALA A CA 1
ATOM 1203 C C . ALA A 1 160 ? 1.331 -9.007 1.447 1.00 94.81 160 ALA A C 1
ATOM 1205 O O . ALA A 1 160 ? 1.461 -9.591 0.376 1.00 94.81 160 ALA A O 1
ATOM 1206 N N . ARG A 1 161 ? 2.262 -8.169 1.922 1.00 93.38 161 ARG A N 1
ATOM 1207 C CA . ARG A 1 161 ? 3.486 -7.820 1.182 1.00 93.38 161 ARG A CA 1
ATOM 1208 C C . ARG A 1 161 ? 4.428 -8.999 1.014 1.00 93.38 161 ARG A C 1
ATOM 1210 O O . ARG A 1 161 ? 5.063 -9.108 -0.027 1.00 93.38 161 ARG A O 1
ATOM 1217 N N . ALA A 1 162 ? 4.507 -9.910 1.981 1.00 93.12 162 ALA A N 1
ATOM 1218 C CA . ALA A 1 162 ? 5.286 -11.135 1.818 1.00 93.12 162 ALA A CA 1
ATOM 1219 C C . ALA A 1 162 ? 4.728 -12.011 0.681 1.00 93.12 162 ALA A C 1
ATOM 1221 O O . ALA A 1 162 ? 5.483 -12.489 -0.166 1.00 93.12 162 ALA A O 1
ATOM 1222 N N . LEU A 1 163 ? 3.402 -12.178 0.627 1.00 95.25 163 LEU A N 1
ATOM 1223 C CA . LEU A 1 163 ? 2.724 -12.919 -0.443 1.00 95.25 163 LEU A CA 1
ATOM 1224 C C . LEU A 1 163 ? 2.865 -12.217 -1.800 1.00 95.25 163 LEU A C 1
ATOM 1226 O O . LEU A 1 163 ? 3.168 -12.861 -2.803 1.00 95.25 163 LEU A O 1
ATOM 1230 N N . GLU A 1 164 ? 2.698 -10.898 -1.820 1.00 94.75 164 GLU A N 1
ATOM 1231 C CA . GLU A 1 164 ? 2.889 -10.059 -3.000 1.00 94.75 164 GLU A CA 1
ATOM 1232 C C . GLU A 1 164 ? 4.326 -10.132 -3.523 1.00 94.75 164 GLU A C 1
ATOM 1234 O O . GLU A 1 164 ? 4.534 -10.318 -4.715 1.00 94.75 164 GLU A O 1
ATOM 1239 N N . THR A 1 165 ? 5.323 -10.080 -2.638 1.00 92.44 165 THR A N 1
ATOM 1240 C CA . THR A 1 165 ? 6.738 -10.232 -3.000 1.00 92.44 165 THR A CA 1
ATOM 1241 C C . THR A 1 165 ? 6.977 -11.584 -3.664 1.00 92.44 165 THR A C 1
ATOM 1243 O O . THR A 1 165 ? 7.616 -11.656 -4.712 1.00 92.44 165 THR A O 1
ATOM 1246 N N . GLY A 1 166 ? 6.412 -12.663 -3.111 1.00 92.88 166 GLY A N 1
ATOM 1247 C CA . GLY A 1 166 ? 6.459 -13.982 -3.744 1.00 92.88 166 GLY A CA 1
ATOM 1248 C C . GLY A 1 166 ? 5.853 -13.979 -5.152 1.00 92.88 166 GLY A C 1
ATOM 1249 O O . GLY A 1 166 ? 6.421 -14.568 -6.072 1.00 92.88 166 GLY A O 1
ATOM 1250 N N . LEU A 1 167 ? 4.739 -13.267 -5.344 1.00 94.50 167 LEU A N 1
ATOM 1251 C CA . LEU A 1 167 ? 4.102 -13.109 -6.650 1.00 94.50 167 LEU A CA 1
ATOM 1252 C C . LEU A 1 167 ? 4.949 -12.268 -7.621 1.00 94.50 167 LEU A C 1
ATOM 1254 O O . LEU A 1 167 ? 5.058 -12.638 -8.788 1.00 94.50 167 LEU A O 1
ATOM 1258 N N . LEU A 1 168 ? 5.582 -11.189 -7.154 1.00 91.62 168 LEU A N 1
ATOM 1259 C CA . LEU A 1 168 ? 6.505 -10.365 -7.944 1.00 91.62 168 LEU A CA 1
ATOM 1260 C C . LEU A 1 168 ? 7.663 -11.208 -8.489 1.00 91.62 168 LEU A C 1
ATOM 1262 O O . LEU A 1 168 ? 7.961 -11.135 -9.679 1.00 91.62 168 LEU A O 1
ATOM 1266 N N . PHE A 1 169 ? 8.260 -12.069 -7.658 1.00 89.75 169 PHE A N 1
ATOM 1267 C CA . PHE A 1 169 ? 9.299 -13.001 -8.106 1.00 89.75 169 PHE A CA 1
ATOM 1268 C C . PHE A 1 169 ? 8.764 -14.053 -9.084 1.00 89.75 169 PHE A C 1
ATOM 1270 O O . PHE A 1 169 ? 9.407 -14.332 -10.096 1.00 89.75 169 PHE A O 1
ATOM 1277 N N . ALA A 1 170 ? 7.577 -14.612 -8.834 1.00 91.12 170 ALA A N 1
ATOM 1278 C CA . ALA A 1 170 ? 6.958 -15.577 -9.746 1.00 91.12 170 ALA A CA 1
ATOM 1279 C C . ALA A 1 170 ? 6.633 -14.965 -11.123 1.00 91.12 170 ALA A C 1
ATOM 1281 O O . ALA A 1 170 ? 6.675 -15.654 -12.142 1.00 91.12 170 ALA A O 1
ATOM 1282 N N . LEU A 1 171 ? 6.332 -13.665 -11.158 1.00 91.50 171 LEU A N 1
ATOM 1283 C CA . LEU A 1 171 ? 5.992 -12.904 -12.357 1.00 91.50 171 LEU A CA 1
ATOM 1284 C C . LEU A 1 171 ? 7.151 -12.037 -12.868 1.00 91.50 171 LEU A C 1
ATOM 1286 O O . LEU A 1 171 ? 6.928 -11.157 -13.698 1.00 91.50 171 LEU A O 1
ATOM 1290 N N . LEU A 1 172 ? 8.389 -12.289 -12.437 1.00 86.75 172 LEU A N 1
ATOM 1291 C CA . LEU A 1 172 ? 9.527 -11.422 -12.748 1.00 86.75 172 LEU A CA 1
ATOM 1292 C C . LEU A 1 172 ? 9.669 -11.159 -14.257 1.00 86.75 172 LEU A C 1
ATOM 1294 O O . LEU A 1 172 ? 9.743 -10.015 -14.694 1.00 86.75 172 LEU A O 1
ATOM 1298 N N . HIS A 1 173 ? 9.616 -12.214 -15.074 1.00 84.75 173 HIS A N 1
ATOM 1299 C CA . HIS A 1 173 ? 9.738 -12.112 -16.531 1.00 84.75 173 HIS A CA 1
ATOM 1300 C C . HIS A 1 173 ? 8.647 -11.278 -17.220 1.00 84.75 173 HIS A C 1
ATOM 1302 O O . HIS A 1 173 ? 8.990 -10.382 -17.998 1.00 84.75 173 HIS A O 1
ATOM 1308 N N . PRO A 1 174 ? 7.340 -11.546 -17.023 1.00 88.75 174 PRO A N 1
ATOM 1309 C CA . PRO A 1 174 ? 6.312 -10.694 -17.609 1.00 88.75 174 PRO A CA 1
ATOM 1310 C C . PRO A 1 174 ? 6.390 -9.256 -17.078 1.00 88.75 174 PRO A C 1
ATOM 1312 O O . PRO A 1 174 ? 6.214 -8.325 -17.862 1.00 88.75 174 PRO A O 1
ATOM 1315 N N . LEU A 1 175 ? 6.737 -9.053 -15.803 1.00 88.06 175 LEU A N 1
ATOM 1316 C CA . LEU A 1 175 ? 6.879 -7.719 -15.216 1.00 88.06 175 LEU A CA 1
ATOM 1317 C C . LEU A 1 175 ? 8.075 -6.940 -15.779 1.00 88.06 175 LEU A C 1
ATOM 1319 O O . LEU A 1 175 ? 7.943 -5.744 -16.017 1.00 88.06 175 LEU A O 1
ATOM 1323 N N . MET A 1 176 ? 9.189 -7.597 -16.118 1.00 83.62 176 MET A N 1
ATOM 1324 C CA . MET A 1 176 ? 10.300 -6.965 -16.848 1.00 83.62 176 MET A CA 1
ATOM 1325 C C . MET A 1 176 ? 9.843 -6.363 -18.182 1.00 83.62 176 MET A C 1
ATOM 1327 O O . MET A 1 176 ? 10.292 -5.285 -18.571 1.00 83.62 176 MET A O 1
ATOM 1331 N N . ARG A 1 177 ? 8.935 -7.040 -18.898 1.00 84.69 177 ARG A N 1
ATOM 1332 C CA . ARG A 1 177 ? 8.381 -6.513 -20.157 1.00 84.69 177 ARG A CA 1
ATOM 1333 C C . ARG A 1 177 ? 7.513 -5.287 -19.909 1.00 84.69 177 ARG A C 1
ATOM 1335 O O . ARG A 1 177 ? 7.588 -4.340 -20.686 1.00 84.69 177 ARG A O 1
ATOM 1342 N N . VAL A 1 178 ? 6.734 -5.292 -18.828 1.00 87.25 178 VAL A N 1
ATOM 1343 C CA . VAL A 1 178 ? 5.941 -4.130 -18.407 1.00 87.25 178 VAL A CA 1
ATOM 1344 C C . VAL A 1 178 ? 6.857 -2.966 -18.036 1.00 87.25 178 VAL A C 1
ATOM 1346 O O . VAL A 1 178 ? 6.669 -1.877 -18.562 1.00 87.25 178 VAL A O 1
ATOM 1349 N N . ALA A 1 179 ? 7.891 -3.191 -17.221 1.00 83.50 179 ALA A N 1
ATOM 1350 C CA . ALA A 1 179 ? 8.857 -2.162 -16.834 1.00 83.50 179 ALA A CA 1
ATOM 1351 C C . ALA A 1 179 ? 9.548 -1.535 -18.060 1.00 83.50 179 ALA A C 1
ATOM 1353 O O . ALA A 1 179 ? 9.572 -0.313 -18.206 1.00 83.50 179 ALA A O 1
ATOM 1354 N N . ASN A 1 180 ? 10.020 -2.359 -19.001 1.00 80.56 180 ASN A N 1
ATOM 1355 C CA . ASN A 1 180 ? 10.586 -1.876 -20.264 1.00 80.56 180 ASN A CA 1
ATOM 1356 C C . ASN A 1 180 ? 9.558 -1.087 -21.095 1.00 80.56 180 ASN A C 1
ATOM 1358 O O . ASN A 1 180 ? 9.885 -0.047 -21.665 1.00 80.56 180 ASN A O 1
ATOM 1362 N N . GLY A 1 181 ? 8.310 -1.560 -21.138 1.00 82.88 181 GLY A N 1
ATOM 1363 C CA . GLY A 1 181 ? 7.199 -0.898 -21.819 1.00 82.88 181 GLY A CA 1
ATOM 1364 C C . GLY A 1 181 ? 6.705 0.380 -21.137 1.00 82.88 181 GLY A C 1
ATOM 1365 O O . GLY A 1 181 ? 6.049 1.179 -21.789 1.00 82.88 181 GLY A O 1
ATOM 1366 N N . LEU A 1 182 ? 7.020 0.614 -19.863 1.00 82.31 182 LEU A N 1
ATOM 1367 C CA . LEU A 1 182 ? 6.781 1.890 -19.180 1.00 82.31 182 LEU A CA 1
ATOM 1368 C C . LEU A 1 182 ? 7.924 2.875 -19.437 1.00 82.31 182 LEU A C 1
ATOM 1370 O O . LEU A 1 182 ? 7.700 4.083 -19.512 1.00 82.31 182 LEU A O 1
ATOM 1374 N N . GLY A 1 183 ? 9.142 2.359 -19.618 1.00 73.75 183 GLY A N 1
ATOM 1375 C CA . GLY A 1 183 ? 10.343 3.173 -19.741 1.00 73.75 183 GLY A CA 1
ATOM 1376 C C . GLY A 1 183 ? 10.716 3.645 -21.145 1.00 73.75 183 GLY A C 1
ATOM 1377 O O . GLY A 1 183 ? 11.619 4.471 -21.258 1.00 73.75 183 GLY A O 1
ATOM 1378 N N . TRP A 1 184 ? 10.030 3.165 -22.184 1.00 79.69 184 TRP A N 1
ATOM 1379 C CA . TRP A 1 184 ? 10.408 3.350 -23.593 1.00 79.69 184 TRP A CA 1
ATOM 1380 C C . TRP A 1 184 ? 10.448 4.800 -24.101 1.00 79.69 184 TRP A C 1
ATOM 1382 O O . TRP A 1 184 ? 11.135 5.072 -25.080 1.00 79.69 184 TRP A O 1
ATOM 1392 N N . TRP A 1 185 ? 9.707 5.719 -23.478 1.00 80.06 185 TRP A N 1
ATOM 1393 C CA . TRP A 1 185 ? 9.488 7.073 -24.003 1.00 80.06 185 TRP A CA 1
ATOM 1394 C C . TRP A 1 185 ? 10.479 8.122 -23.481 1.00 80.06 185 TRP A C 1
ATOM 1396 O O . TRP A 1 185 ? 10.518 9.231 -24.003 1.00 80.06 185 TRP A O 1
ATOM 1406 N N . ALA A 1 186 ? 11.274 7.807 -22.454 1.00 78.69 186 ALA A N 1
ATOM 1407 C CA . ALA A 1 186 ? 12.220 8.760 -21.877 1.00 78.69 186 ALA A CA 1
ATOM 1408 C C . ALA A 1 186 ? 13.606 8.625 -22.520 1.00 78.69 186 ALA A C 1
ATOM 1410 O O . ALA A 1 186 ? 14.453 7.873 -22.034 1.00 78.69 186 ALA A O 1
ATOM 1411 N N . CYS A 1 187 ? 13.835 9.352 -23.616 1.00 73.25 187 CYS A N 1
ATOM 1412 C CA . CYS A 1 187 ? 15.078 9.291 -24.391 1.00 73.25 187 CYS A CA 1
ATOM 1413 C C . CYS A 1 187 ? 16.031 10.462 -24.102 1.00 73.25 187 CYS A C 1
ATOM 1415 O O . CYS A 1 187 ? 17.236 10.348 -24.320 1.00 73.25 187 CYS A O 1
ATOM 1417 N N . THR A 1 188 ? 15.512 11.583 -23.602 1.00 80.56 188 THR A N 1
ATOM 1418 C CA . THR A 1 188 ? 16.277 12.789 -23.256 1.00 80.56 188 THR A CA 1
ATOM 1419 C C . THR A 1 188 ? 16.382 12.987 -21.743 1.00 80.56 188 THR A C 1
ATOM 1421 O O . THR A 1 188 ? 15.576 12.477 -20.968 1.00 80.56 188 THR A O 1
ATOM 1424 N N . SER A 1 189 ? 17.360 13.779 -21.290 1.00 78.50 189 SER A N 1
ATOM 1425 C CA . SER A 1 189 ? 17.537 14.090 -19.862 1.00 78.50 189 SER A CA 1
ATOM 1426 C C . SER A 1 189 ? 16.309 14.769 -19.237 1.00 78.50 189 SER A C 1
ATOM 1428 O O . SER A 1 189 ? 15.968 14.483 -18.089 1.00 78.50 189 SER A O 1
ATOM 1430 N N . GLY A 1 190 ? 15.618 15.626 -19.996 1.00 80.94 190 GLY A N 1
ATOM 1431 C CA . GLY A 1 190 ? 14.3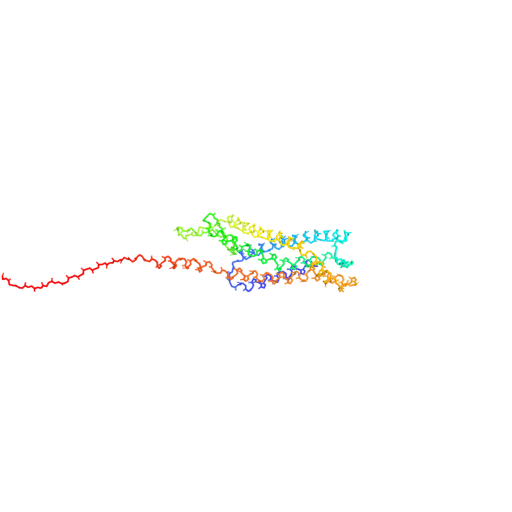69 16.259 -19.566 1.00 80.94 190 GLY A CA 1
ATOM 1432 C C . GLY A 1 190 ? 13.221 15.260 -19.408 1.00 80.94 190 GLY A C 1
ATOM 1433 O O . GLY A 1 190 ? 12.505 15.305 -18.409 1.00 80.94 190 GLY A O 1
ATOM 1434 N N . GLU A 1 191 ? 13.076 14.318 -20.342 1.00 83.50 191 GLU A N 1
ATOM 1435 C CA . GLU A 1 191 ? 12.053 13.267 -20.260 1.00 83.50 191 GLU A CA 1
ATOM 1436 C C . GLU A 1 191 ? 12.336 12.276 -19.128 1.00 83.50 191 GLU A C 1
ATOM 1438 O O . GLU A 1 191 ? 11.406 11.850 -18.452 1.00 83.50 191 GLU A O 1
ATOM 1443 N N . VAL A 1 192 ? 13.606 11.955 -18.858 1.00 81.38 192 VAL A N 1
ATOM 1444 C CA . VAL A 1 192 ? 13.996 11.125 -17.707 1.00 81.38 192 VAL A CA 1
ATOM 1445 C C . VAL A 1 192 ? 13.588 11.793 -16.394 1.00 81.38 192 VAL A C 1
ATOM 1447 O O . VAL A 1 192 ? 13.004 11.136 -15.532 1.00 81.38 192 VAL A O 1
ATOM 1450 N N . LEU A 1 193 ? 13.830 13.099 -16.245 1.00 83.38 193 LEU A N 1
ATOM 1451 C CA . LEU A 1 193 ? 13.406 13.838 -15.056 1.00 83.38 193 LEU A CA 1
ATOM 1452 C C . LEU A 1 193 ? 11.874 13.883 -14.936 1.00 83.38 193 LEU A C 1
ATOM 1454 O O . LEU A 1 193 ? 11.334 13.656 -13.854 1.00 83.38 193 LEU A O 1
ATOM 1458 N N . ALA A 1 194 ? 11.165 14.137 -16.040 1.00 85.06 194 ALA A N 1
ATOM 1459 C CA . ALA A 1 194 ? 9.702 14.132 -16.063 1.00 85.06 194 ALA A CA 1
ATOM 1460 C C . ALA A 1 194 ? 9.131 12.756 -15.683 1.00 85.06 194 ALA A C 1
ATOM 1462 O O . ALA A 1 194 ? 8.206 12.663 -14.879 1.00 85.06 194 ALA A O 1
ATOM 1463 N N . LYS A 1 195 ? 9.727 11.681 -16.199 1.00 85.56 195 LYS A N 1
ATOM 1464 C CA . LYS A 1 195 ? 9.374 10.298 -15.879 1.00 85.56 195 LYS A CA 1
ATOM 1465 C C . LYS A 1 195 ? 9.587 9.976 -14.405 1.00 85.56 195 LYS A C 1
ATOM 1467 O O . LYS A 1 195 ? 8.709 9.390 -13.785 1.00 85.56 195 LYS A O 1
ATOM 1472 N N . GLN A 1 196 ? 10.714 10.389 -13.824 1.00 84.56 196 GLN A N 1
ATOM 1473 C CA . GLN A 1 196 ? 10.956 10.234 -12.388 1.00 84.56 196 GLN A CA 1
ATOM 1474 C C . GLN A 1 196 ? 9.876 10.947 -11.565 1.00 84.56 196 GLN A C 1
ATOM 1476 O O . GLN A 1 196 ? 9.327 10.349 -10.645 1.00 84.56 196 GLN A O 1
ATOM 1481 N N . TRP A 1 197 ? 9.501 12.177 -11.931 1.00 83.81 197 TRP A N 1
ATOM 1482 C CA . TRP A 1 197 ? 8.405 12.897 -11.275 1.00 83.81 197 TRP A CA 1
ATOM 1483 C C . TRP A 1 197 ? 7.057 12.180 -11.395 1.00 83.81 197 TRP A C 1
ATOM 1485 O O . TRP A 1 197 ? 6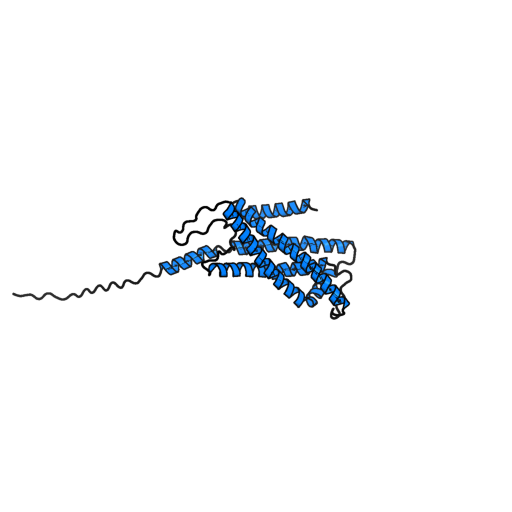.323 12.072 -10.413 1.00 83.81 197 TRP A O 1
ATOM 1495 N N . ILE A 1 198 ? 6.723 11.675 -12.581 1.00 86.69 198 ILE A N 1
ATOM 1496 C CA . ILE A 1 198 ? 5.453 10.981 -12.810 1.00 86.69 198 ILE A CA 1
ATOM 1497 C C . ILE A 1 198 ? 5.400 9.671 -12.014 1.00 86.69 198 ILE A C 1
ATOM 1499 O O . ILE A 1 198 ? 4.436 9.445 -11.283 1.00 86.69 198 ILE A O 1
ATOM 1503 N N . ASN A 1 199 ? 6.444 8.845 -12.113 1.00 86.75 199 ASN A N 1
ATOM 1504 C CA . ASN A 1 199 ? 6.481 7.505 -11.529 1.00 86.75 199 ASN A CA 1
ATOM 1505 C C . ASN A 1 199 ? 6.647 7.512 -10.005 1.00 86.75 199 ASN A C 1
ATOM 1507 O O . ASN A 1 199 ? 6.115 6.626 -9.346 1.00 86.75 199 ASN A O 1
ATOM 1511 N N . LEU A 1 200 ? 7.393 8.474 -9.448 1.00 83.69 200 LEU A N 1
ATOM 1512 C CA . LEU A 1 200 ? 7.687 8.522 -8.011 1.00 83.69 200 LEU A CA 1
ATOM 1513 C C . LEU A 1 200 ? 6.717 9.407 -7.223 1.00 83.69 200 LEU A C 1
ATOM 1515 O O . LEU A 1 200 ? 6.601 9.228 -6.017 1.00 83.69 200 LEU A O 1
ATOM 1519 N N . MET A 1 201 ? 6.043 10.364 -7.874 1.00 81.50 201 MET A N 1
ATOM 1520 C CA . MET A 1 201 ? 5.188 11.333 -7.178 1.00 81.50 201 MET A CA 1
ATOM 1521 C C . MET A 1 201 ? 3.759 11.338 -7.713 1.00 81.50 201 MET A C 1
ATOM 1523 O O . MET A 1 201 ? 2.828 11.035 -6.976 1.00 81.50 201 MET A O 1
ATOM 1527 N N . VAL A 1 202 ? 3.559 11.680 -8.990 1.00 82.19 202 VAL A N 1
ATOM 1528 C CA . VAL A 1 202 ? 2.208 11.967 -9.511 1.00 82.19 202 VAL A CA 1
ATOM 1529 C C . VAL A 1 202 ? 1.310 10.732 -9.475 1.00 82.19 202 VAL A C 1
ATOM 1531 O O . VAL A 1 202 ? 0.190 10.810 -8.970 1.00 82.19 202 VAL A O 1
ATOM 1534 N N . LEU A 1 203 ? 1.793 9.602 -10.000 1.00 86.50 203 LEU A N 1
ATOM 1535 C CA . LEU A 1 203 ? 1.017 8.363 -10.037 1.00 86.50 203 LEU A CA 1
ATOM 1536 C C . LEU A 1 203 ? 0.801 7.778 -8.635 1.00 86.50 203 LEU A C 1
ATOM 1538 O O . LEU A 1 203 ? -0.363 7.533 -8.316 1.00 86.50 203 LEU A O 1
ATOM 1542 N N . PRO A 1 204 ? 1.832 7.630 -7.774 1.00 83.75 204 PRO A N 1
ATOM 1543 C CA . PRO A 1 204 ? 1.625 7.149 -6.411 1.00 83.75 204 PRO A CA 1
ATOM 1544 C C . PRO A 1 204 ? 0.628 7.987 -5.615 1.00 83.75 204 PRO A C 1
ATOM 1546 O O . PRO A 1 204 ? -0.301 7.435 -5.043 1.00 83.75 204 PRO A O 1
ATOM 1549 N N . ILE A 1 205 ? 0.738 9.321 -5.651 1.00 80.56 205 ILE A N 1
ATOM 1550 C CA . ILE A 1 205 ? -0.195 10.206 -4.934 1.00 80.56 205 ILE A CA 1
ATOM 1551 C C . ILE A 1 205 ? -1.627 10.042 -5.461 1.00 80.56 205 ILE A C 1
ATOM 1553 O O . ILE A 1 205 ? -2.578 10.008 -4.678 1.00 80.56 205 ILE A O 1
ATOM 1557 N N . GLY A 1 206 ? -1.798 9.963 -6.784 1.00 79.12 206 GLY A N 1
ATOM 1558 C CA . GLY A 1 206 ? -3.113 9.795 -7.399 1.00 79.12 206 GLY A CA 1
ATOM 1559 C C . GLY A 1 206 ? -3.765 8.460 -7.040 1.00 79.12 206 GLY A C 1
ATOM 1560 O O . GLY A 1 206 ? -4.946 8.425 -6.694 1.00 79.12 206 GLY A O 1
ATOM 1561 N N . LEU A 1 207 ? -2.992 7.376 -7.090 1.00 83.94 207 LEU A N 1
ATOM 1562 C CA . LEU A 1 207 ? -3.451 6.031 -6.751 1.00 83.94 207 LEU A CA 1
ATOM 1563 C C . LEU A 1 207 ? -3.718 5.890 -5.251 1.00 83.94 207 LEU A C 1
ATOM 1565 O O . LEU A 1 207 ? -4.807 5.457 -4.892 1.00 83.94 207 LEU A O 1
ATOM 1569 N N . ASP A 1 208 ? -2.835 6.389 -4.381 1.00 80.50 208 ASP A N 1
ATOM 1570 C CA . ASP A 1 208 ? -3.059 6.425 -2.930 1.00 80.50 208 ASP A CA 1
ATOM 1571 C C . ASP A 1 208 ? -4.354 7.177 -2.584 1.00 80.50 208 ASP A C 1
ATOM 1573 O O . ASP A 1 208 ? -5.132 6.742 -1.734 1.00 80.50 208 ASP A O 1
ATOM 1577 N N . ALA A 1 209 ? -4.652 8.292 -3.260 1.00 76.81 209 ALA A N 1
ATOM 1578 C CA . ALA A 1 209 ? -5.899 9.025 -3.040 1.00 76.81 209 ALA A CA 1
ATOM 1579 C C . ALA A 1 209 ? -7.146 8.195 -3.408 1.00 76.81 209 ALA A C 1
ATOM 1581 O O . ALA A 1 209 ? -8.156 8.221 -2.689 1.00 76.81 209 ALA A O 1
ATOM 1582 N N . ILE A 1 210 ? -7.084 7.431 -4.505 1.00 78.62 210 ILE A N 1
ATOM 1583 C CA . ILE A 1 210 ? -8.140 6.487 -4.898 1.00 78.62 210 ILE A CA 1
ATOM 1584 C C . ILE A 1 210 ? -8.240 5.365 -3.859 1.00 78.62 210 ILE A C 1
ATOM 1586 O O . ILE A 1 210 ? -9.334 5.084 -3.364 1.00 78.62 210 ILE A O 1
ATOM 1590 N N . GLN A 1 211 ? -7.105 4.785 -3.474 1.00 80.94 211 GLN A N 1
ATOM 1591 C CA . GLN A 1 211 ? -6.986 3.732 -2.477 1.00 80.94 211 GLN A CA 1
ATOM 1592 C C . GLN A 1 211 ? -7.637 4.141 -1.153 1.00 80.94 211 GLN A C 1
ATOM 1594 O O . GLN A 1 211 ? -8.496 3.422 -0.642 1.00 80.94 211 GLN A O 1
ATOM 1599 N N . PHE A 1 212 ? -7.294 5.315 -0.612 1.00 74.62 212 PHE A N 1
ATOM 1600 C CA . PHE A 1 212 ? -7.890 5.841 0.618 1.00 74.62 212 PHE A CA 1
ATOM 1601 C C . PHE A 1 212 ? -9.403 6.010 0.492 1.00 74.62 212 PHE A C 1
ATOM 1603 O O . PHE A 1 212 ? -10.143 5.676 1.418 1.00 74.62 212 PHE A O 1
ATOM 1610 N N . THR A 1 213 ? -9.880 6.474 -0.663 1.00 72.75 213 THR A N 1
ATOM 1611 C CA . THR A 1 213 ? -11.316 6.628 -0.919 1.00 72.75 213 THR A CA 1
ATOM 1612 C C . THR A 1 213 ? -12.035 5.274 -0.897 1.00 72.75 213 THR A C 1
ATOM 1614 O O . THR A 1 213 ? -13.079 5.137 -0.256 1.00 72.75 213 THR A O 1
ATOM 1617 N N . VAL A 1 214 ? -11.464 4.253 -1.544 1.00 74.56 214 VAL A N 1
ATOM 1618 C CA . VAL A 1 214 ? -12.014 2.887 -1.566 1.00 74.56 214 VAL A CA 1
ATOM 1619 C C . VAL A 1 214 ? -11.979 2.254 -0.176 1.00 74.56 214 VAL A C 1
ATOM 1621 O O . VAL A 1 214 ? -12.974 1.675 0.262 1.00 74.56 214 VAL A O 1
ATOM 1624 N N . GLN A 1 215 ? -10.862 2.387 0.542 1.00 74.94 215 GLN A N 1
ATOM 1625 C CA . GLN A 1 215 ? -10.720 1.883 1.906 1.00 74.94 215 GLN A CA 1
ATOM 1626 C C . GLN A 1 215 ? -11.774 2.501 2.822 1.00 74.94 215 GLN A C 1
ATOM 1628 O O . GLN A 1 215 ? -12.509 1.761 3.478 1.00 74.94 215 GLN A O 1
ATOM 1633 N N . ASN A 1 216 ? -11.922 3.828 2.805 1.00 71.38 216 ASN A N 1
ATOM 1634 C CA . ASN A 1 216 ? -12.943 4.518 3.589 1.00 71.38 216 ASN A CA 1
ATOM 1635 C C . ASN A 1 216 ? -14.347 4.000 3.265 1.00 71.38 216 ASN A C 1
ATOM 1637 O O . ASN A 1 216 ? -15.082 3.669 4.188 1.00 71.38 216 ASN A O 1
ATOM 1641 N N . TYR A 1 217 ? -14.696 3.797 1.990 1.00 70.44 217 TYR A N 1
ATOM 1642 C CA . TYR A 1 217 ? -15.996 3.225 1.619 1.00 70.44 217 TYR A CA 1
ATOM 1643 C C . TYR A 1 217 ? -16.214 1.804 2.179 1.00 70.44 217 TYR A C 1
ATOM 1645 O O . TYR A 1 217 ? -17.287 1.486 2.694 1.00 70.44 217 TYR A O 1
ATOM 1653 N N . VAL A 1 218 ? -15.192 0.943 2.130 1.00 68.38 218 VAL A N 1
ATOM 1654 C CA . VAL A 1 218 ? -15.249 -0.439 2.650 1.00 68.38 218 VAL A CA 1
ATOM 1655 C C . VAL A 1 218 ? -15.353 -0.489 4.181 1.00 68.38 218 VAL A C 1
ATOM 1657 O O . VAL A 1 218 ? -15.944 -1.424 4.741 1.00 68.38 218 VAL A O 1
ATOM 1660 N N . PHE A 1 219 ? -14.761 0.481 4.877 1.00 65.62 219 PHE A N 1
ATOM 1661 C CA . PHE A 1 219 ? -14.858 0.595 6.332 1.00 65.62 219 PHE A CA 1
ATOM 1662 C C . PHE A 1 219 ? -16.149 1.289 6.780 1.00 65.62 219 PHE A C 1
ATOM 1664 O O . PHE A 1 219 ? -16.724 0.873 7.785 1.00 65.62 219 PHE A O 1
ATOM 1671 N N . ASP A 1 220 ? -16.656 2.247 6.006 1.00 61.03 220 ASP A N 1
ATOM 1672 C CA . ASP A 1 220 ? -17.919 2.944 6.264 1.00 61.03 220 ASP A CA 1
ATOM 1673 C C . ASP A 1 220 ? -19.139 2.053 5.995 1.00 61.03 220 ASP A C 1
ATOM 1675 O O . ASP A 1 220 ? -20.111 2.090 6.745 1.00 61.03 220 ASP A O 1
ATOM 1679 N N . GLY A 1 221 ? -19.080 1.180 4.985 1.00 47.62 221 GLY A N 1
ATOM 1680 C CA . GLY A 1 221 ? -20.160 0.247 4.650 1.00 47.62 221 GLY A CA 1
ATOM 1681 C C . GLY A 1 221 ? -20.414 -0.852 5.689 1.00 47.62 221 GLY A C 1
ATOM 1682 O O . GLY A 1 221 ? -21.269 -1.702 5.460 1.00 47.62 221 GLY A O 1
ATOM 1683 N N . ARG A 1 222 ? -19.692 -0.880 6.821 1.00 50.59 222 ARG A N 1
ATOM 1684 C CA . ARG A 1 222 ? -19.783 -1.913 7.871 1.00 50.59 222 ARG A CA 1
ATOM 1685 C C . ARG A 1 222 ? -20.542 -1.478 9.130 1.00 50.59 222 ARG A C 1
ATOM 1687 O O . ARG A 1 222 ? -20.193 -1.867 10.243 1.00 50.59 222 ARG A O 1
ATOM 1694 N N . GLU A 1 223 ? -21.704 -0.863 8.931 1.00 46.75 223 GLU A N 1
ATOM 1695 C CA . GLU A 1 223 ? -22.838 -0.946 9.876 1.00 46.75 223 GLU A CA 1
ATOM 1696 C C . GLU A 1 223 ? -23.319 -2.406 10.116 1.00 46.75 223 GLU A C 1
ATOM 1698 O O . GLU A 1 223 ? -24.078 -2.677 11.041 1.00 46.75 223 GLU A O 1
ATOM 1703 N N . TRP A 1 224 ? -22.784 -3.389 9.376 1.00 41.31 224 TRP A N 1
ATOM 1704 C CA . TRP A 1 224 ? -23.130 -4.822 9.395 1.00 41.31 224 TRP A CA 1
ATOM 1705 C C . TRP A 1 224 ? -23.050 -5.525 10.758 1.00 41.31 224 TRP A C 1
ATOM 1707 O O . TRP A 1 224 ? -23.605 -6.611 10.927 1.00 41.31 224 TRP A O 1
ATOM 1717 N N . ALA A 1 225 ? -22.354 -4.959 11.744 1.00 43.75 225 ALA A N 1
ATOM 1718 C CA . ALA A 1 225 ? -22.330 -5.547 13.081 1.00 43.75 225 ALA A CA 1
ATOM 1719 C C . ALA A 1 225 ? -23.537 -5.144 13.944 1.00 43.75 225 ALA A C 1
ATOM 1721 O O . ALA A 1 225 ? -23.855 -5.866 14.887 1.00 43.75 225 ALA A O 1
ATOM 1722 N N . HIS A 1 226 ? -24.229 -4.049 13.613 1.00 42.75 226 HIS A N 1
ATOM 1723 C CA . HIS A 1 226 ? -25.492 -3.713 14.267 1.00 42.75 226 HIS A CA 1
ATOM 1724 C C . HIS A 1 226 ? -26.623 -4.639 13.800 1.00 42.75 226 HIS A C 1
ATOM 1726 O O . HIS A 1 226 ? -27.439 -5.057 14.622 1.00 42.75 226 HIS A O 1
ATOM 1732 N N . ASP A 1 227 ? -26.593 -5.067 12.536 1.00 41.84 227 ASP A N 1
ATOM 1733 C CA . ASP A 1 227 ? -27.595 -5.981 11.983 1.00 41.84 227 ASP A CA 1
ATOM 1734 C C . ASP A 1 227 ? -27.356 -7.439 12.381 1.00 41.84 227 ASP A C 1
ATOM 1736 O O . ASP A 1 227 ? -28.312 -8.160 12.639 1.00 41.84 227 ASP A O 1
ATOM 1740 N N . GLY A 1 228 ? -26.102 -7.887 12.518 1.00 42.75 228 GLY A N 1
ATOM 1741 C CA . GLY A 1 228 ? -25.795 -9.246 12.988 1.00 42.75 228 GLY A CA 1
ATOM 1742 C C . GLY A 1 228 ? -26.169 -9.479 14.458 1.00 42.75 228 GLY A C 1
ATOM 1743 O O . GLY A 1 228 ? -26.670 -10.546 14.817 1.00 42.75 228 GLY A O 1
ATOM 1744 N N . GLU A 1 229 ? -25.988 -8.467 15.311 1.00 44.88 229 GLU A N 1
ATOM 1745 C CA . GLU A 1 229 ? -26.398 -8.535 16.717 1.00 44.88 229 GLU A CA 1
ATOM 1746 C C . GLU A 1 229 ? -27.922 -8.381 16.874 1.00 44.88 229 GLU A C 1
ATOM 1748 O O . GLU A 1 229 ? -28.515 -9.040 17.729 1.00 44.88 229 GLU A O 1
ATOM 1753 N N . GLN A 1 230 ? -28.587 -7.596 16.015 1.00 46.72 230 GLN A N 1
ATOM 1754 C CA . GLN A 1 230 ? -30.054 -7.550 15.955 1.00 46.72 230 GLN A CA 1
ATOM 1755 C C . GLN A 1 230 ? -30.672 -8.816 15.339 1.00 46.72 230 GLN A C 1
ATOM 1757 O O . GLN A 1 230 ? -31.721 -9.252 15.804 1.00 46.72 230 GLN A O 1
ATOM 1762 N N . ALA A 1 231 ? -30.036 -9.447 14.350 1.00 46.09 231 ALA A N 1
ATOM 1763 C CA . ALA A 1 231 ? -30.493 -10.701 13.747 1.00 46.09 231 ALA A CA 1
ATOM 1764 C C . ALA A 1 231 ? -30.324 -11.888 14.707 1.00 46.09 231 ALA A C 1
ATOM 1766 O O . ALA A 1 231 ? -31.229 -12.711 14.820 1.00 46.09 231 ALA A O 1
ATOM 1767 N N . SER A 1 232 ? -29.224 -11.931 15.468 1.00 44.62 232 SER A N 1
ATOM 1768 C CA . SER A 1 232 ? -29.029 -12.906 16.549 1.00 44.62 232 SER A CA 1
ATOM 1769 C C . SER A 1 232 ? -30.051 -12.711 17.680 1.00 44.62 232 SER A C 1
ATOM 1771 O O . SER A 1 232 ? -30.704 -13.669 18.089 1.00 44.62 232 SER A O 1
ATOM 1773 N N . LYS A 1 233 ? -30.307 -11.457 18.097 1.00 50.16 233 LYS A N 1
ATOM 1774 C CA . LYS A 1 233 ? -31.351 -11.130 19.090 1.00 50.16 233 LYS A CA 1
ATOM 1775 C C . LYS A 1 233 ? -32.774 -11.414 18.591 1.00 50.16 233 LYS A C 1
ATOM 1777 O O . LYS A 1 233 ? -33.607 -11.840 19.381 1.00 50.16 233 LYS A O 1
ATOM 1782 N N . ARG A 1 234 ? -33.070 -11.239 17.296 1.00 46.47 234 ARG A N 1
ATOM 1783 C CA . ARG A 1 234 ? -34.361 -11.632 16.687 1.00 46.47 234 ARG A CA 1
ATOM 1784 C C . ARG A 1 234 ? -34.513 -13.149 16.560 1.00 46.47 234 ARG A C 1
ATOM 1786 O O . ARG A 1 234 ? -35.611 -13.657 16.751 1.00 46.47 234 ARG A O 1
ATOM 1793 N N . SER A 1 235 ? -33.428 -13.875 16.288 1.00 45.78 235 SER A N 1
ATOM 1794 C CA . SER A 1 235 ? -33.434 -15.342 16.251 1.00 45.78 235 SER A CA 1
ATOM 1795 C C . SER A 1 235 ? -33.630 -15.954 17.641 1.00 45.78 235 SER A C 1
ATOM 1797 O O . SER A 1 235 ? -34.302 -16.975 17.755 1.00 45.78 235 SER A O 1
ATOM 1799 N N . SER A 1 236 ? -33.082 -15.342 18.697 1.00 48.66 236 SER A N 1
ATOM 1800 C CA . SER A 1 236 ? -33.290 -15.804 20.075 1.00 48.66 236 SER A CA 1
ATOM 1801 C C . SER A 1 236 ? -34.632 -15.357 20.665 1.00 48.66 236 SER A C 1
ATOM 1803 O O . SER A 1 236 ? -35.186 -16.071 21.490 1.00 48.66 236 SER A O 1
ATOM 1805 N N . ALA A 1 237 ? -35.176 -14.207 20.246 1.00 49.25 237 ALA A N 1
ATOM 1806 C CA . ALA A 1 237 ? -36.468 -13.702 20.727 1.00 49.25 237 ALA A CA 1
ATOM 1807 C C . ALA A 1 237 ? -37.689 -14.414 20.111 1.00 49.25 237 ALA A C 1
ATOM 1809 O O . ALA A 1 237 ? -38.749 -14.407 20.719 1.00 49.25 237 ALA A O 1
ATOM 1810 N N . ASN A 1 238 ? -37.545 -15.062 18.948 1.00 45.34 238 ASN A N 1
ATOM 1811 C CA . ASN A 1 238 ? -38.622 -15.838 18.310 1.00 45.34 238 ASN A CA 1
ATOM 1812 C C . ASN A 1 238 ? -38.633 -17.329 18.689 1.00 45.34 238 ASN A C 1
ATOM 1814 O O . ASN A 1 238 ? -39.391 -18.102 18.109 1.00 45.34 238 ASN A O 1
ATOM 1818 N N . THR A 1 239 ? -37.809 -17.746 19.652 1.00 47.53 239 THR A N 1
ATOM 1819 C CA . THR A 1 239 ? -37.905 -19.086 20.246 1.00 47.53 239 THR A CA 1
ATOM 1820 C C . THR A 1 239 ? -38.623 -18.970 21.590 1.00 47.53 239 THR A C 1
ATOM 1822 O O . THR A 1 239 ? -38.030 -19.186 22.643 1.00 47.53 239 THR A O 1
ATOM 1825 N N . GLU A 1 240 ? -39.896 -18.566 21.575 1.00 42.41 240 GLU A N 1
ATOM 1826 C CA . GLU A 1 240 ? -40.755 -18.800 22.737 1.00 42.41 240 GLU A CA 1
ATOM 1827 C C . GLU A 1 240 ? -40.972 -20.316 22.881 1.00 42.41 240 GLU A C 1
ATOM 1829 O O . GLU A 1 240 ? -41.237 -20.998 21.884 1.00 42.41 240 GLU A O 1
ATOM 1834 N N . PRO A 1 241 ? -40.858 -20.887 24.093 1.00 43.75 241 PRO A N 1
ATOM 1835 C CA . PRO A 1 241 ? -41.313 -22.244 24.324 1.00 43.75 241 PRO A CA 1
ATOM 1836 C C . PRO A 1 241 ? -42.826 -22.266 24.097 1.00 43.75 241 PRO A C 1
ATOM 1838 O O . PRO A 1 241 ? -43.569 -21.571 24.785 1.00 43.75 241 PRO A O 1
ATOM 1841 N N . ILE A 1 242 ? -43.287 -23.067 23.136 1.00 42.03 242 ILE A N 1
ATOM 1842 C CA . ILE A 1 242 ? -44.704 -23.406 23.005 1.00 42.03 242 ILE A CA 1
ATOM 1843 C C . ILE A 1 242 ? -45.095 -24.135 24.296 1.00 42.03 242 ILE A C 1
ATOM 1845 O O . ILE A 1 242 ? -44.875 -25.338 24.440 1.00 42.03 242 ILE A O 1
ATOM 1849 N N . ILE A 1 243 ? -45.635 -23.394 25.262 1.00 44.81 243 ILE A N 1
ATOM 1850 C CA . ILE A 1 243 ? -46.348 -23.962 26.399 1.00 44.81 243 ILE A CA 1
ATOM 1851 C C . ILE A 1 243 ? -47.688 -24.434 25.835 1.00 44.81 243 ILE A C 1
ATOM 1853 O O . ILE A 1 243 ? -48.595 -23.645 25.585 1.00 44.81 243 ILE A O 1
ATOM 1857 N N . LEU A 1 244 ? -47.780 -25.734 25.565 1.00 41.44 244 LEU A N 1
ATOM 1858 C CA . LEU A 1 244 ? -49.037 -26.421 25.287 1.00 41.44 244 LEU A CA 1
ATOM 1859 C C . LEU A 1 244 ? -49.900 -26.393 26.560 1.00 41.44 244 LEU A C 1
ATOM 1861 O O . LEU A 1 244 ? -49.834 -27.299 27.386 1.00 41.44 244 LEU A O 1
ATOM 1865 N N . GLU A 1 245 ? -50.716 -25.352 26.724 1.00 42.50 245 GLU A N 1
ATOM 1866 C CA . GLU A 1 245 ? -51.882 -25.406 27.607 1.00 42.50 245 GLU A CA 1
ATOM 1867 C C . GLU A 1 245 ? -52.946 -26.302 26.961 1.00 42.50 245 GLU A C 1
ATOM 1869 O O . GLU A 1 245 ? -53.774 -25.873 26.157 1.00 42.50 245 GLU A O 1
ATOM 1874 N N . THR A 1 246 ? -52.943 -27.586 27.313 1.00 40.09 246 THR A N 1
ATOM 1875 C CA . THR A 1 246 ? -54.098 -28.460 27.092 1.00 40.09 246 THR A CA 1
ATOM 1876 C C . THR A 1 246 ? -55.180 -28.139 28.121 1.00 40.09 246 THR A C 1
ATOM 1878 O O . THR A 1 246 ? -55.241 -28.735 29.194 1.00 40.09 246 THR A O 1
ATOM 1881 N N . SER A 1 247 ? -56.047 -27.191 27.771 1.00 40.50 247 SER A N 1
ATOM 1882 C CA . SER A 1 247 ? -57.378 -27.035 28.356 1.00 40.50 247 SER A CA 1
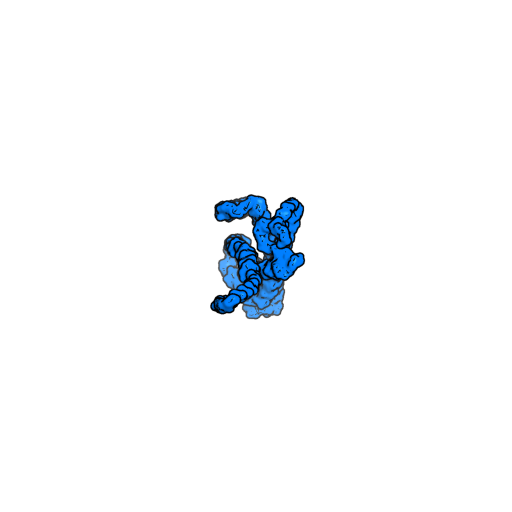ATOM 1883 C C . SER A 1 247 ? -58.275 -28.171 27.850 1.00 40.50 247 SER A C 1
ATOM 1885 O O . SER A 1 247 ? -58.714 -28.173 26.701 1.00 40.50 247 SER A O 1
ATOM 1887 N N . ALA A 1 248 ? -58.523 -29.169 28.699 1.00 42.09 248 ALA A N 1
ATOM 1888 C CA . ALA A 1 248 ? -59.571 -30.159 28.485 1.00 42.09 248 ALA A CA 1
ATOM 1889 C C . ALA A 1 248 ? -60.832 -29.713 29.238 1.00 42.09 248 ALA A C 1
ATOM 1891 O O . ALA A 1 248 ? -61.025 -30.033 30.409 1.00 42.09 248 ALA A O 1
ATOM 1892 N N . ALA A 1 249 ? -61.696 -28.965 28.553 1.00 42.22 249 ALA A N 1
ATOM 1893 C CA . ALA A 1 249 ? -63.095 -28.820 28.930 1.00 42.22 249 ALA A CA 1
ATOM 1894 C C . ALA A 1 249 ? -63.890 -29.956 28.263 1.00 42.22 249 ALA A C 1
ATOM 1896 O O . ALA A 1 249 ? -63.987 -30.006 27.039 1.00 42.22 249 ALA A O 1
ATOM 1897 N N . SER A 1 250 ? -64.448 -30.870 29.062 1.00 42.22 250 SER A N 1
ATOM 1898 C CA . SER A 1 250 ? -65.415 -31.874 28.605 1.00 42.22 250 SER A CA 1
ATOM 1899 C C . SER A 1 250 ? -66.724 -31.691 29.361 1.00 42.22 250 SER A C 1
ATOM 1901 O O . SER A 1 250 ? -66.848 -32.036 30.534 1.00 42.22 250 SER A O 1
ATOM 1903 N N . THR A 1 251 ? -67.694 -31.135 28.652 1.00 45.09 251 THR A N 1
ATOM 1904 C CA . THR A 1 251 ? -69.103 -30.991 29.007 1.00 45.09 251 THR A CA 1
ATOM 1905 C C . THR A 1 251 ? -69.849 -32.321 28.856 1.00 45.09 251 THR A C 1
ATOM 1907 O O . THR A 1 251 ? -69.889 -32.875 27.763 1.00 45.09 251 THR A O 1
ATOM 1910 N N . ALA A 1 252 ? -70.503 -32.794 29.919 1.00 40.53 252 ALA A N 1
ATOM 1911 C CA . ALA A 1 252 ? -71.687 -33.671 29.896 1.00 40.53 252 ALA A CA 1
ATOM 1912 C C . ALA A 1 252 ? -72.245 -33.752 31.328 1.00 40.53 252 ALA A C 1
ATOM 1914 O O . ALA A 1 252 ? -71.458 -33.828 32.261 1.00 40.53 252 ALA A O 1
ATOM 1915 N N . ALA A 1 253 ? -73.529 -33.810 31.658 1.00 38.97 253 ALA A N 1
ATOM 1916 C CA . ALA A 1 253 ? -74.840 -33.512 31.083 1.00 38.97 253 ALA A CA 1
ATOM 1917 C C . ALA A 1 253 ? -75.793 -33.557 32.317 1.00 38.97 253 ALA A C 1
ATOM 1919 O O . ALA A 1 253 ? -75.465 -34.251 33.284 1.00 38.97 253 ALA A O 1
ATOM 1920 N N . PRO A 1 254 ? -76.941 -32.861 32.349 1.00 51.56 254 PRO A N 1
ATOM 1921 C CA . PRO A 1 254 ? -77.883 -32.951 33.463 1.00 51.56 254 PRO A CA 1
ATOM 1922 C C . PRO A 1 254 ? -78.897 -34.078 33.213 1.00 51.56 254 PRO A C 1
ATOM 1924 O O . PRO A 1 254 ? -79.479 -34.149 32.132 1.00 51.56 254 PRO A O 1
ATOM 1927 N N . ILE A 1 255 ? -79.148 -34.931 34.209 1.00 43.47 255 ILE A N 1
ATOM 1928 C CA . ILE A 1 255 ? -80.346 -35.782 34.264 1.00 43.47 255 ILE A CA 1
ATOM 1929 C C . ILE A 1 255 ? -80.949 -35.662 35.666 1.00 43.47 255 ILE A C 1
ATOM 1931 O O . ILE A 1 255 ? -80.239 -35.655 36.669 1.00 43.47 255 ILE A O 1
ATOM 1935 N N . ALA A 1 256 ? -82.262 -35.466 35.658 1.00 45.28 256 ALA A N 1
ATOM 1936 C CA . ALA A 1 256 ? -83.159 -35.167 36.759 1.00 45.28 256 ALA A CA 1
ATOM 1937 C C . ALA A 1 256 ? -83.632 -36.421 37.529 1.00 45.28 256 ALA A C 1
ATOM 1939 O O . ALA A 1 256 ? -83.335 -37.538 37.116 1.00 45.28 256 ALA A O 1
ATOM 1940 N N . GLU A 1 257 ? -84.462 -36.161 38.555 1.00 41.19 257 GLU A N 1
ATOM 1941 C CA . GLU A 1 257 ? -85.333 -37.084 39.324 1.00 41.19 257 GLU A CA 1
ATOM 1942 C C . GLU A 1 257 ? -84.586 -37.974 40.345 1.00 41.19 257 GLU A C 1
ATOM 1944 O O . GLU A 1 257 ? -83.599 -38.609 40.003 1.00 41.19 257 GLU A O 1
ATOM 1949 N N . GLN A 1 258 ? -84.932 -38.064 41.637 1.00 43.28 258 GLN A N 1
ATOM 1950 C CA . GLN A 1 258 ? -86.130 -37.762 42.440 1.00 43.28 258 GLN A CA 1
ATOM 1951 C C . GLN A 1 258 ? -85.711 -37.388 43.872 1.00 43.28 258 GLN A C 1
ATOM 1953 O O . GLN A 1 258 ? -84.676 -37.919 44.335 1.00 43.28 258 GLN A O 1
#